Protein AF-X1T8L4-F1 (afdb_monomer_lite)

Foldseek 3Di:
DDDPPDPPDPPDVPVVVVVVCVVVVHDDDDDPDDPPDDPDPPPPDDPDDDDLVLLLQLVVQLCVFPPLLVCLQVCQLPDDPLSLLLQLLLLLVSPPSSLVVNLVSNVNHPPDDNVVSVVSSVVSVVCVVVVDDRDFCVNSVHDGDCPTPCNVVVHGGSNSSSNQSSCCVPFNDQWDADPVGIAGNLVVLLVVCVVVWQWAAAPPPRQIWTDDLLATDSCRLVVLVVVCCVGGPPVHDDPVSSVVSSVVNSVVHYDHPCVRCVLPQWDQDNQATAGNVVRDGDHRD

Sequence (285 aa):
AIGVESIASPKNLLAFIEQRVAELGLKARLAQEVPKGKPVPVEEYPERKRSTKFNEIAVKKLLENCAFIHYCRDNAATLTEPYWWAMIHNLAVFDKPGGNQAHELSKSYPQYTKEETNQKIEDAHAQRKQGKSPHLCDNIGFACPEDYLAKKLGLKSPAGLAFRLATEEEYGIYLYKDKTGWHLDLPKLVDNLLSEYSFKTMRDNEECFIYEDGVYMPLGEATIKEECEKRVPKKFIHTHDINEIIGHIERSTYVKRPKFNSEKWVLNLENGLYNIQTGKLNPHT

pLDDT: mean 84.02, std 19.26, range [23.89, 98.44]

InterPro domains:
  IPR014818 Bacteriophage/plasmid primase, P4, C-terminal [PF08706] (167-284)

Secondary structure (DSSP, 8-state):
----------S-HHHHHHHHHHHTT----PPPPPP-PPPPP------PPPPHHHHHHHHHHHHHH-HHHHHHHHTGGG--HHHHHHHHHHHGGGHHHHHHHHHHHHTTSTT--HHHHHHHHHHHHHHHHTTPPPPPHHHHT----TTSHHHHTT--SHHHHHHHHHHHHHH-TTEEE-SS-EEE-HHHHHHHHHHHS-EEEETTT--EEEEETTEEETTHHHHHHHHHHHHS-TTS--HHHHHHHHHHHHHHSEE-GGGTT--TTEEEETTEEEETTTTEEE---

Radius of gyration: 29.6 Å; chains: 1; bounding box: 72×57×78 Å

Organism: NCBI:txid412755

Structure (mmCIF, N/CA/C/O backbone):
data_AF-X1T8L4-F1
#
_entry.id   AF-X1T8L4-F1
#
loop_
_atom_site.group_PDB
_atom_site.id
_atom_site.type_symbol
_atom_site.label_atom_id
_atom_site.label_alt_id
_atom_site.label_comp_id
_atom_site.label_asym_id
_atom_site.label_entity_id
_atom_site.label_seq_id
_atom_site.pdbx_PDB_ins_code
_atom_site.Cartn_x
_atom_site.Cartn_y
_atom_site.Cartn_z
_atom_site.occupancy
_atom_site.B_iso_or_equiv
_atom_site.auth_seq_id
_atom_site.auth_comp_id
_atom_site.auth_asym_id
_atom_site.auth_atom_id
_atom_site.pdbx_PDB_model_num
ATOM 1 N N . ALA A 1 1 ? 42.192 6.273 -39.848 1.00 40.59 1 ALA A N 1
ATOM 2 C CA . ALA A 1 1 ? 42.613 6.956 -38.613 1.00 40.59 1 ALA A CA 1
ATOM 3 C C . ALA A 1 1 ? 42.462 8.451 -38.836 1.00 40.59 1 ALA A C 1
ATOM 5 O O . ALA A 1 1 ? 43.198 9.009 -39.636 1.00 40.59 1 ALA A O 1
ATOM 6 N N . ILE A 1 2 ? 41.455 9.056 -38.211 1.00 32.34 2 ILE A N 1
ATOM 7 C CA . ILE A 1 2 ? 41.286 10.508 -38.111 1.00 32.34 2 ILE A CA 1
ATOM 8 C C . ILE A 1 2 ? 41.142 10.743 -36.611 1.00 32.34 2 ILE A C 1
ATOM 10 O O . ILE A 1 2 ? 40.310 10.101 -35.970 1.00 32.34 2 ILE A O 1
ATOM 14 N N . GLY A 1 3 ? 42.084 11.498 -36.052 1.00 30.52 3 GLY A N 1
ATOM 15 C CA . GLY A 1 3 ? 42.282 11.641 -34.618 1.00 30.52 3 GLY A CA 1
ATOM 16 C C . GLY A 1 3 ? 41.084 12.299 -33.951 1.00 30.52 3 GLY A C 1
ATOM 17 O O . GLY A 1 3 ? 40.571 13.306 -34.428 1.00 30.52 3 GLY A O 1
ATOM 18 N N . VAL A 1 4 ? 40.666 11.714 -32.833 1.00 37.75 4 VAL A N 1
ATOM 19 C CA . VAL A 1 4 ? 39.839 12.381 -31.834 1.00 37.75 4 VAL A CA 1
ATOM 20 C C . VAL A 1 4 ? 40.698 13.516 -31.284 1.00 37.75 4 VAL A C 1
ATOM 22 O O . VAL A 1 4 ? 41.571 13.285 -30.448 1.00 37.75 4 VAL A O 1
ATOM 25 N N . GLU A 1 5 ? 40.529 14.726 -31.811 1.00 39.31 5 GLU A N 1
ATOM 26 C CA . GLU A 1 5 ? 41.059 15.905 -31.141 1.00 39.31 5 GLU A CA 1
ATOM 27 C C . GLU A 1 5 ? 40.414 15.962 -29.757 1.00 39.31 5 GLU A C 1
ATOM 29 O O . GLU A 1 5 ? 39.193 15.959 -29.594 1.00 39.31 5 GLU A O 1
ATOM 34 N N . SER A 1 6 ? 41.270 15.905 -28.745 1.00 39.59 6 SER A N 1
ATOM 35 C CA . SER A 1 6 ? 40.924 15.951 -27.338 1.00 39.59 6 SER A CA 1
ATOM 36 C C . SER A 1 6 ? 40.070 17.182 -27.038 1.00 39.59 6 SER A C 1
ATOM 38 O O . SER A 1 6 ? 40.592 18.296 -26.960 1.00 39.59 6 SER A O 1
ATOM 40 N N . ILE A 1 7 ? 38.771 16.991 -26.807 1.00 41.31 7 ILE A N 1
ATOM 41 C CA . ILE A 1 7 ? 37.944 18.011 -26.161 1.00 41.31 7 ILE A CA 1
ATOM 42 C C . ILE A 1 7 ? 38.367 18.026 -24.691 1.00 41.31 7 ILE A C 1
ATOM 44 O O . ILE A 1 7 ? 37.859 17.273 -23.861 1.00 41.31 7 ILE A O 1
ATOM 48 N N . ALA A 1 8 ? 39.375 18.836 -24.374 1.00 48.16 8 ALA A N 1
ATOM 49 C CA . ALA A 1 8 ? 39.773 19.073 -22.999 1.00 48.16 8 ALA A CA 1
ATOM 50 C C . ALA A 1 8 ? 38.652 19.855 -22.302 1.00 48.16 8 ALA A C 1
ATOM 52 O O . ALA A 1 8 ? 38.389 21.009 -22.640 1.00 48.16 8 ALA A O 1
ATOM 53 N N . SER A 1 9 ? 37.993 19.228 -21.324 1.00 45.78 9 SER A N 1
ATOM 54 C CA . SER A 1 9 ? 37.072 19.937 -20.436 1.00 45.78 9 SER A CA 1
ATOM 55 C C . SER A 1 9 ? 37.833 21.081 -19.751 1.00 45.78 9 SER A C 1
ATOM 57 O O . SER A 1 9 ? 38.887 20.826 -19.154 1.00 45.78 9 SER A O 1
ATOM 59 N N . PRO A 1 10 ? 37.353 22.336 -19.814 1.00 56.56 10 PRO A N 1
ATOM 60 C CA . PRO A 1 10 ? 38.027 23.453 -19.171 1.00 56.56 10 PRO A CA 1
ATOM 61 C C . PRO A 1 10 ? 38.167 23.185 -17.671 1.00 56.56 10 PRO A C 1
ATOM 63 O O . PRO A 1 10 ? 37.187 22.878 -16.996 1.00 56.56 10 PRO A O 1
ATOM 66 N N . LYS A 1 11 ? 39.384 23.331 -17.130 1.00 60.56 11 LYS A N 1
ATOM 67 C CA . LYS A 1 11 ? 39.654 23.148 -15.689 1.00 60.56 11 LYS A CA 1
ATOM 68 C C . LYS A 1 11 ? 38.837 24.096 -14.803 1.00 60.56 11 LYS A C 1
ATOM 70 O O . LYS A 1 11 ? 38.648 23.818 -13.626 1.00 60.56 11 LYS A O 1
ATOM 75 N N . ASN A 1 12 ? 38.371 25.211 -15.365 1.00 63.25 12 ASN A N 1
ATOM 76 C CA . ASN A 1 12 ? 37.505 26.174 -14.704 1.00 63.25 12 ASN A CA 1
ATOM 77 C C . ASN A 1 12 ? 36.351 26.538 -15.645 1.00 63.25 12 ASN A C 1
ATOM 79 O O . ASN A 1 12 ? 36.467 27.419 -16.497 1.00 63.25 12 ASN A O 1
ATOM 83 N N . LEU A 1 13 ? 35.250 25.801 -15.497 1.00 55.25 13 LEU A N 1
ATOM 84 C CA . LEU A 1 13 ? 34.055 25.936 -16.324 1.00 55.25 13 LEU A CA 1
ATOM 85 C C . LEU A 1 13 ? 33.446 27.344 -16.228 1.00 55.25 13 LEU A C 1
ATOM 87 O O . LEU A 1 13 ? 32.935 27.857 -17.217 1.00 55.25 13 LEU A O 1
ATOM 91 N N . LEU A 1 14 ? 33.552 27.985 -15.060 1.00 59.75 14 LEU A N 1
ATOM 92 C CA . LEU A 1 14 ? 32.975 29.303 -14.810 1.00 59.75 14 LEU A CA 1
ATOM 93 C C . LEU A 1 14 ? 33.689 30.391 -15.623 1.00 59.75 14 LEU A C 1
ATOM 95 O O . LEU A 1 14 ? 33.040 31.125 -16.361 1.00 59.75 14 LEU A O 1
ATOM 99 N N . ALA A 1 15 ? 35.025 30.412 -15.586 1.00 68.88 15 ALA A N 1
ATOM 100 C CA . ALA A 1 15 ? 35.827 31.360 -16.364 1.00 68.88 15 ALA A CA 1
ATOM 101 C C . ALA A 1 15 ? 35.641 31.175 -17.883 1.00 68.88 15 ALA A C 1
ATOM 103 O O . ALA A 1 15 ? 35.602 32.146 -18.637 1.00 68.88 15 ALA A O 1
ATOM 104 N N . PHE A 1 16 ? 35.480 29.927 -18.337 1.00 69.19 16 PHE A N 1
ATOM 105 C CA . PHE A 1 16 ? 35.203 29.620 -19.742 1.00 69.19 16 PHE A CA 1
ATOM 106 C C . PHE A 1 16 ? 33.833 30.153 -20.193 1.00 69.19 16 PHE A C 1
ATOM 108 O O . PHE A 1 16 ? 33.714 30.730 -21.275 1.00 69.19 16 PHE A O 1
ATOM 115 N N . ILE A 1 17 ? 32.805 29.990 -19.354 1.00 64.44 17 ILE A N 1
ATOM 116 C CA . ILE A 1 17 ? 31.460 30.512 -19.619 1.00 64.44 17 ILE A CA 1
ATOM 117 C C . ILE A 1 17 ? 31.481 32.046 -19.649 1.00 64.44 17 ILE A C 1
ATOM 119 O O . ILE A 1 17 ? 30.929 32.636 -20.575 1.00 64.44 17 ILE A O 1
ATOM 123 N N . GLU A 1 18 ? 32.153 32.696 -18.697 1.00 67.25 18 GLU A N 1
ATOM 124 C CA . GLU A 1 18 ? 32.268 34.161 -18.639 1.00 67.25 18 GLU A CA 1
ATOM 125 C C . GLU A 1 18 ? 32.944 34.742 -19.887 1.00 67.25 18 GLU A C 1
ATOM 127 O O . GLU A 1 18 ? 32.425 35.685 -20.490 1.00 67.25 18 GLU A O 1
ATOM 132 N N . GLN A 1 19 ? 34.052 34.137 -20.327 1.00 71.69 19 GLN A N 1
ATOM 133 C CA . GLN A 1 19 ? 34.758 34.554 -21.537 1.00 71.69 19 GLN A CA 1
ATOM 134 C C . GLN A 1 19 ? 33.876 34.410 -22.788 1.00 71.69 19 GLN A C 1
ATOM 136 O O . GLN A 1 19 ? 33.790 35.334 -23.598 1.00 71.69 19 GLN A O 1
ATOM 141 N N . ARG A 1 20 ? 33.171 33.280 -22.938 1.00 68.38 20 ARG A N 1
ATOM 142 C CA . ARG A 1 20 ? 32.314 33.034 -24.108 1.00 68.38 20 ARG A CA 1
ATOM 143 C C . ARG A 1 20 ? 31.079 33.923 -24.156 1.00 68.38 20 ARG A C 1
ATOM 145 O O . ARG A 1 20 ? 30.663 34.337 -25.236 1.00 68.38 20 ARG A O 1
ATOM 152 N N . VAL A 1 21 ? 30.503 34.237 -23.001 1.00 67.00 21 VAL A N 1
ATOM 153 C CA . VAL A 1 21 ? 29.363 35.155 -22.894 1.00 67.00 21 VAL A CA 1
ATOM 154 C C . VAL A 1 21 ? 29.775 36.582 -23.286 1.00 67.00 21 VAL A C 1
ATOM 156 O O . VAL A 1 21 ? 29.022 37.248 -23.999 1.00 67.00 21 VAL A O 1
ATOM 159 N N . ALA A 1 22 ? 30.985 37.018 -22.908 1.00 69.50 22 ALA A N 1
ATOM 160 C CA . ALA A 1 22 ? 31.539 38.319 -23.290 1.00 69.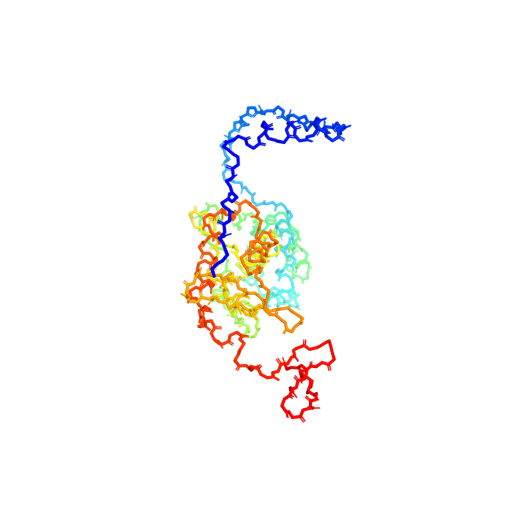50 22 ALA A CA 1
ATOM 161 C C . ALA A 1 22 ? 31.845 38.428 -24.797 1.00 69.50 22 ALA A C 1
ATOM 163 O O . ALA A 1 22 ? 31.501 39.435 -25.414 1.00 69.50 22 ALA A O 1
ATOM 164 N N . GLU A 1 23 ? 32.428 37.387 -25.405 1.00 74.94 23 GLU A N 1
ATOM 165 C CA . GLU A 1 23 ? 32.718 37.332 -26.852 1.00 74.94 23 GLU A CA 1
ATOM 166 C C . GLU A 1 23 ? 31.454 37.431 -27.720 1.00 74.94 23 GLU A C 1
ATOM 168 O O . GLU A 1 23 ? 31.485 38.007 -28.805 1.00 74.94 23 GLU A O 1
ATOM 173 N N . LEU A 1 24 ? 30.330 36.892 -27.239 1.00 73.88 24 LEU A N 1
ATOM 174 C CA . LEU A 1 24 ? 29.055 36.877 -27.961 1.00 73.88 24 LEU A CA 1
ATOM 175 C C . LEU A 1 24 ? 28.174 38.106 -27.676 1.00 73.88 24 LEU A C 1
ATOM 177 O O . LEU A 1 24 ? 27.052 38.181 -28.175 1.00 73.88 24 LEU A O 1
ATOM 181 N N . GLY A 1 25 ? 28.649 39.064 -26.870 1.00 64.38 25 GLY A N 1
ATOM 182 C CA . GLY A 1 25 ? 27.890 40.267 -26.506 1.00 64.38 25 GLY A CA 1
ATOM 183 C C . GLY A 1 25 ? 26.622 39.983 -25.688 1.00 64.38 25 GLY A C 1
ATOM 184 O O . GLY A 1 25 ? 25.730 40.830 -25.609 1.00 64.38 25 GLY A O 1
ATOM 185 N N . LEU A 1 26 ? 26.521 38.796 -25.084 1.00 54.94 26 LEU A N 1
ATOM 186 C CA . LEU A 1 26 ? 25.381 38.368 -24.279 1.00 54.94 26 LEU A CA 1
ATOM 187 C C . LEU A 1 26 ? 25.606 38.776 -22.816 1.00 54.94 26 LEU A C 1
ATOM 189 O O . LEU A 1 26 ? 26.732 38.805 -22.329 1.00 54.94 26 LEU A O 1
ATOM 193 N N . LYS A 1 27 ? 24.538 39.085 -22.073 1.00 50.69 27 LYS A N 1
ATOM 194 C CA . LYS A 1 27 ? 24.623 39.294 -20.618 1.00 50.69 27 LYS A CA 1
ATOM 195 C C . LYS A 1 27 ? 24.122 38.049 -19.900 1.00 50.69 27 LYS A C 1
ATOM 197 O O . LYS A 1 27 ? 22.943 37.714 -20.004 1.00 50.69 27 LYS A O 1
ATOM 202 N N . ALA A 1 28 ? 25.001 37.379 -19.156 1.00 49.22 28 ALA A N 1
ATOM 203 C CA . ALA A 1 28 ? 24.600 36.289 -18.274 1.00 49.22 28 ALA A CA 1
ATOM 204 C C . ALA A 1 28 ? 23.669 36.823 -17.177 1.00 49.22 28 ALA A C 1
ATOM 206 O O . ALA A 1 28 ? 23.971 37.808 -16.500 1.00 49.22 28 ALA A O 1
ATOM 207 N N . ARG A 1 29 ? 22.529 36.158 -16.986 1.00 40.12 29 ARG A N 1
ATOM 208 C CA . ARG A 1 29 ? 21.644 36.418 -15.852 1.00 40.12 29 ARG A CA 1
ATOM 209 C C . ARG A 1 29 ? 22.194 35.629 -14.666 1.00 40.12 29 ARG A C 1
ATOM 211 O O . ARG A 1 29 ? 21.960 34.430 -14.569 1.00 40.12 29 ARG A O 1
ATOM 218 N N . LEU A 1 30 ? 22.975 36.285 -13.809 1.00 42.09 30 LEU A N 1
ATOM 219 C CA . LEU A 1 30 ? 23.471 35.665 -12.580 1.00 42.09 30 LEU A CA 1
ATOM 220 C C . LEU A 1 30 ? 22.270 35.299 -11.700 1.00 42.09 30 LEU A C 1
ATOM 222 O O . LEU A 1 30 ? 21.479 36.169 -11.324 1.00 42.09 30 LEU A O 1
ATOM 226 N N . ALA A 1 31 ? 22.110 34.008 -11.411 1.00 32.16 31 ALA A N 1
ATOM 227 C CA . ALA A 1 31 ? 21.188 33.554 -10.384 1.00 32.16 31 ALA A CA 1
ATOM 228 C C . ALA A 1 31 ? 21.651 34.155 -9.053 1.00 32.16 31 ALA A C 1
ATOM 230 O O . ALA A 1 31 ? 22.810 34.003 -8.672 1.00 32.16 31 ALA A O 1
ATOM 231 N N . GLN A 1 32 ? 20.767 34.884 -8.373 1.00 37.38 32 GLN A N 1
ATOM 232 C CA . GLN A 1 32 ? 21.068 35.380 -7.036 1.00 37.38 32 GLN A CA 1
ATOM 233 C C . GLN A 1 32 ? 21.245 34.175 -6.113 1.00 37.38 32 GLN A C 1
ATOM 235 O O . GLN A 1 32 ? 20.367 33.313 -6.038 1.00 37.38 32 GLN A O 1
ATOM 240 N N . GLU A 1 33 ? 22.391 34.106 -5.437 1.00 34.66 33 GLU A N 1
ATOM 241 C CA . GLU A 1 33 ? 22.635 33.101 -4.413 1.00 34.66 33 GLU A CA 1
ATOM 242 C C . GLU A 1 33 ? 21.578 33.247 -3.317 1.00 34.66 33 GLU A C 1
ATOM 244 O O . GLU A 1 33 ? 21.477 34.279 -2.650 1.00 34.66 33 GLU A O 1
ATOM 249 N N . VAL A 1 34 ? 20.770 32.202 -3.137 1.00 30.98 34 VAL A N 1
ATOM 250 C CA . VAL A 1 34 ? 19.882 32.090 -1.983 1.00 30.98 34 VAL A CA 1
ATOM 251 C C . VAL A 1 34 ? 20.784 32.047 -0.746 1.00 30.98 34 VAL A C 1
ATOM 253 O O . VAL A 1 34 ? 21.655 31.172 -0.676 1.00 30.98 34 VAL A O 1
ATOM 256 N N . PRO A 1 35 ? 20.632 32.966 0.225 1.00 31.67 35 PRO A N 1
ATOM 257 C CA . PRO A 1 35 ? 21.472 32.964 1.410 1.00 31.67 35 PRO A CA 1
ATOM 258 C C . PRO A 1 35 ? 21.333 31.609 2.104 1.00 31.67 35 PRO A C 1
ATOM 260 O O . PRO A 1 35 ? 20.223 31.176 2.417 1.00 31.67 35 PRO A O 1
ATOM 263 N N . LYS A 1 36 ? 22.468 30.932 2.326 1.00 35.72 36 LYS A N 1
ATOM 264 C CA . LYS A 1 36 ? 22.541 29.705 3.125 1.00 35.72 36 LYS A CA 1
ATOM 265 C C . LYS A 1 36 ? 22.001 30.014 4.520 1.00 35.72 36 LYS A C 1
ATOM 267 O O . LYS A 1 36 ? 22.717 30.533 5.376 1.00 35.72 36 LYS A O 1
ATOM 272 N N . GLY A 1 37 ? 20.719 29.727 4.729 1.00 34.34 37 GLY A N 1
ATOM 273 C CA . GLY A 1 37 ? 20.104 29.753 6.044 1.00 34.34 37 GLY A CA 1
ATOM 274 C C . GLY A 1 37 ? 20.875 28.813 6.960 1.00 34.34 37 GLY A C 1
ATOM 275 O O . GLY A 1 37 ? 21.261 27.714 6.553 1.00 34.34 37 GLY A O 1
ATOM 276 N N . LYS A 1 38 ? 21.136 29.262 8.190 1.00 30.39 38 LYS A N 1
ATOM 277 C CA . LYS A 1 38 ? 21.688 28.401 9.239 1.00 30.39 38 LYS A CA 1
ATOM 278 C C . LYS A 1 38 ? 20.832 27.129 9.322 1.00 30.39 38 LYS A C 1
ATOM 280 O O . LYS A 1 38 ? 19.611 27.252 9.190 1.00 30.39 38 LYS A O 1
ATOM 285 N N . PRO A 1 39 ? 21.432 25.943 9.536 1.00 28.28 39 PRO A N 1
ATOM 286 C CA . PRO A 1 39 ? 20.658 24.735 9.772 1.00 28.28 39 PRO A CA 1
ATOM 287 C C . PRO A 1 39 ? 19.660 25.039 10.883 1.00 28.28 39 PRO A C 1
ATOM 289 O O . PRO A 1 39 ? 20.043 25.460 11.979 1.00 28.28 39 PRO A O 1
ATOM 292 N N . VAL A 1 40 ? 18.376 24.912 10.550 1.00 29.95 40 VAL A N 1
ATOM 293 C CA . VAL A 1 40 ? 17.312 24.936 11.545 1.00 29.95 40 VAL A CA 1
ATOM 294 C C . VAL A 1 40 ? 17.710 23.879 12.573 1.00 29.95 40 VAL A C 1
ATOM 296 O O . VAL A 1 40 ? 18.054 22.767 12.155 1.00 29.95 40 VAL A O 1
ATOM 299 N N . PRO A 1 41 ? 17.757 24.211 13.876 1.00 27.69 41 PRO A N 1
ATOM 300 C CA . PRO A 1 41 ? 18.033 23.221 14.901 1.00 27.69 41 PRO A CA 1
ATOM 301 C C . PRO A 1 41 ? 17.132 22.024 14.641 1.00 27.69 41 PRO A C 1
ATOM 303 O O . PRO A 1 41 ? 15.929 22.194 14.432 1.00 27.69 41 PRO A O 1
ATOM 306 N N . VAL A 1 42 ? 17.732 20.837 14.566 1.00 29.75 42 VAL A N 1
ATOM 307 C CA . VAL A 1 42 ? 16.981 19.590 14.510 1.00 29.75 42 VAL A CA 1
ATOM 308 C C . VAL A 1 42 ? 16.157 19.578 15.786 1.00 29.75 42 VAL A C 1
ATOM 310 O O . VAL A 1 42 ? 16.690 19.337 16.864 1.00 29.75 42 VAL A O 1
ATOM 313 N N . GLU A 1 43 ? 14.885 19.958 15.672 1.00 27.27 43 GLU A N 1
ATOM 314 C CA . GLU A 1 43 ? 13.919 19.770 16.737 1.00 27.27 43 GLU A CA 1
ATOM 315 C C . GLU A 1 43 ? 13.957 18.278 17.040 1.00 27.27 43 GLU A C 1
ATOM 317 O O . GLU A 1 43 ? 13.646 17.438 16.191 1.00 27.27 43 GLU A O 1
ATOM 322 N N . GLU A 1 44 ? 14.458 17.958 18.222 1.00 23.89 44 GLU A N 1
ATOM 323 C CA . GLU A 1 44 ? 14.485 16.623 18.777 1.00 23.89 44 GLU A CA 1
ATOM 324 C C . GLU A 1 44 ? 13.024 16.174 18.867 1.00 23.89 44 GLU A C 1
ATOM 326 O O . GLU A 1 44 ? 12.285 16.606 19.746 1.00 23.89 44 GLU A O 1
ATOM 331 N N . TYR A 1 45 ? 12.548 15.435 17.859 1.00 32.62 45 TYR A N 1
ATOM 332 C CA . TYR A 1 45 ? 11.130 15.119 17.741 1.00 32.62 45 TYR A CA 1
ATOM 333 C C . TYR A 1 45 ? 10.763 14.034 18.759 1.00 32.62 45 TYR A C 1
ATOM 335 O O . TYR A 1 45 ? 11.130 12.874 18.547 1.00 32.62 45 TYR A O 1
ATOM 343 N N . PRO A 1 46 ? 9.993 14.354 19.817 1.00 31.81 46 PRO A N 1
ATOM 344 C CA . PRO A 1 46 ? 9.421 13.324 20.668 1.00 31.81 46 PRO A CA 1
ATOM 345 C C . PRO A 1 46 ? 8.449 12.499 19.815 1.00 31.81 46 PRO A C 1
ATOM 347 O O . PRO A 1 46 ? 7.795 13.046 18.923 1.00 31.81 46 PRO A O 1
ATOM 350 N N . GLU A 1 47 ? 8.381 11.188 20.056 1.00 34.72 47 GLU A N 1
ATOM 351 C CA . GLU A 1 47 ? 7.522 10.208 19.372 1.00 34.72 47 GLU A CA 1
ATOM 352 C C . GLU A 1 47 ? 6.197 10.819 18.863 1.00 34.72 47 GLU A C 1
ATOM 354 O O . GLU A 1 47 ? 5.238 11.020 19.613 1.00 34.72 47 GLU A O 1
ATOM 359 N N . ARG A 1 48 ? 6.133 11.181 17.573 1.00 43.09 48 ARG A N 1
ATOM 360 C CA . ARG A 1 48 ? 4.969 11.903 17.040 1.00 43.09 48 ARG A CA 1
ATOM 361 C C . ARG A 1 48 ? 3.745 10.982 17.015 1.00 43.09 48 ARG A C 1
ATOM 363 O O . ARG A 1 48 ? 3.729 9.975 16.303 1.00 43.09 48 ARG A O 1
ATOM 370 N N . LYS A 1 49 ? 2.692 11.369 17.747 1.00 55.03 49 LYS A N 1
ATOM 371 C CA . LYS A 1 49 ? 1.318 10.858 17.579 1.00 55.03 49 LYS A CA 1
ATOM 372 C C . LYS A 1 49 ? 0.940 10.857 16.088 1.00 55.03 49 LYS A C 1
ATOM 374 O O . LYS A 1 49 ? 1.271 11.798 15.368 1.00 55.03 49 LYS A O 1
ATOM 379 N N . ARG A 1 50 ? 0.235 9.810 15.636 1.00 73.75 50 ARG A N 1
ATOM 380 C CA . ARG A 1 50 ? -0.330 9.728 14.272 1.00 73.75 50 ARG A CA 1
ATOM 381 C C . ARG A 1 50 ? -1.207 10.952 13.994 1.00 73.75 50 ARG A C 1
ATOM 383 O O . ARG A 1 50 ? -1.879 11.441 14.902 1.00 73.75 50 ARG A O 1
ATOM 390 N N . SER A 1 51 ? -1.182 11.449 12.758 1.00 84.88 51 SER A N 1
ATOM 391 C CA . SER A 1 51 ? -1.994 12.604 12.371 1.00 84.88 51 SER A CA 1
ATOM 392 C C . SER A 1 51 ? -3.486 12.242 12.388 1.00 84.88 51 SER A C 1
ATOM 394 O O . SER A 1 51 ? -3.861 11.095 12.138 1.00 84.88 51 SER A O 1
ATOM 396 N N . THR A 1 52 ? -4.360 13.217 12.655 1.00 90.44 52 THR A N 1
ATOM 397 C CA . THR A 1 52 ? -5.816 13.004 12.569 1.00 90.44 52 THR A CA 1
ATOM 398 C C . THR A 1 52 ? -6.221 12.525 11.173 1.00 90.44 52 THR A C 1
ATOM 400 O O . THR A 1 52 ? -7.011 11.594 11.062 1.00 90.44 52 THR A O 1
ATOM 403 N N . LYS A 1 53 ? -5.602 13.084 10.124 1.00 91.56 53 LYS A N 1
ATOM 404 C CA . LYS A 1 53 ? -5.821 12.692 8.725 1.00 91.56 53 LYS A CA 1
ATOM 405 C C . LYS A 1 53 ? -5.498 11.212 8.479 1.00 91.56 53 LYS A C 1
ATOM 407 O O . LYS A 1 53 ? -6.301 10.519 7.866 1.00 91.56 53 LYS A O 1
ATOM 412 N N . PHE A 1 54 ? -4.375 10.708 9.001 1.00 91.81 54 PHE A N 1
ATOM 413 C CA . PHE A 1 54 ? -4.032 9.281 8.914 1.00 91.81 54 PHE A CA 1
ATOM 414 C C . PHE A 1 54 ? -5.130 8.416 9.542 1.00 91.81 54 PHE A C 1
ATOM 416 O O . PHE A 1 54 ? -5.567 7.423 8.965 1.00 91.81 54 PHE A O 1
ATOM 423 N N . ASN A 1 55 ? -5.595 8.800 10.735 1.00 94.56 55 ASN A N 1
ATOM 424 C CA . ASN A 1 55 ? -6.632 8.061 11.449 1.00 94.56 55 ASN A CA 1
ATOM 425 C C . ASN A 1 55 ? -7.974 8.072 10.691 1.00 94.56 55 ASN A C 1
ATOM 427 O O . ASN A 1 55 ? -8.657 7.051 10.669 1.00 94.56 55 ASN A O 1
ATOM 431 N N . GLU A 1 56 ? -8.342 9.178 10.040 1.00 96.25 56 GLU A N 1
ATOM 432 C CA . GLU A 1 56 ? -9.533 9.261 9.180 1.00 96.25 56 GLU A CA 1
ATOM 433 C C . GLU A 1 56 ? -9.436 8.313 7.978 1.00 96.25 56 GLU A C 1
ATOM 435 O O . GLU A 1 56 ? -10.369 7.549 7.721 1.00 96.25 56 GLU A O 1
ATOM 440 N N . ILE A 1 57 ? -8.289 8.297 7.289 1.00 95.81 57 ILE A N 1
ATOM 441 C CA . ILE A 1 57 ? -8.025 7.364 6.184 1.00 95.81 57 ILE A CA 1
ATOM 442 C C . ILE A 1 57 ? -8.112 5.918 6.687 1.00 95.81 57 ILE A C 1
ATOM 444 O O . ILE A 1 57 ? -8.779 5.089 6.072 1.00 95.81 57 ILE A O 1
ATOM 448 N N . ALA A 1 58 ? -7.494 5.608 7.829 1.00 96.31 58 ALA A N 1
ATOM 449 C CA . ALA A 1 58 ? -7.506 4.264 8.399 1.00 96.31 58 ALA A CA 1
ATOM 450 C C . ALA A 1 58 ? -8.920 3.785 8.738 1.00 96.31 58 ALA A C 1
ATOM 452 O O . ALA A 1 58 ? -9.283 2.665 8.379 1.00 96.31 58 ALA A O 1
ATOM 453 N N . VAL A 1 59 ? -9.743 4.629 9.367 1.00 97.94 59 VAL A N 1
ATOM 454 C CA . VAL A 1 59 ? -11.147 4.301 9.651 1.00 97.94 59 VAL A CA 1
ATOM 455 C C . VAL A 1 59 ? -11.924 4.076 8.355 1.00 97.94 59 VAL A C 1
ATOM 457 O O . VAL A 1 59 ? -12.631 3.078 8.244 1.00 97.94 59 VAL A O 1
ATOM 460 N N . LYS A 1 60 ? -11.750 4.932 7.343 1.00 97.94 60 LYS A N 1
ATOM 461 C CA . LYS A 1 60 ? -12.379 4.740 6.029 1.00 97.94 60 LYS A CA 1
ATOM 462 C C . LYS A 1 60 ? -11.986 3.394 5.408 1.00 97.94 60 LYS A C 1
ATOM 464 O O . LYS A 1 60 ? -12.859 2.600 5.065 1.00 97.94 60 LYS A O 1
ATOM 469 N N . LYS A 1 61 ? -10.687 3.080 5.348 1.00 96.88 61 LYS A N 1
ATOM 470 C CA . LYS A 1 61 ? -10.187 1.796 4.828 1.00 96.88 61 LYS A CA 1
ATOM 471 C C . LYS A 1 61 ? -10.726 0.604 5.597 1.00 96.88 61 LYS A C 1
ATOM 473 O O . LYS A 1 61 ? -11.033 -0.419 4.988 1.00 96.88 61 LYS A O 1
ATOM 478 N N . LEU A 1 62 ? -10.847 0.732 6.915 1.00 96.38 62 LEU A N 1
ATOM 479 C CA . LEU A 1 62 ? -11.413 -0.302 7.765 1.00 96.38 62 LEU A CA 1
ATOM 480 C C . LEU A 1 62 ? -12.863 -0.617 7.369 1.00 96.38 62 LEU A C 1
ATOM 482 O O . LEU A 1 62 ? -13.206 -1.785 7.196 1.00 96.38 62 LEU A O 1
ATOM 486 N N . LEU A 1 63 ? -13.683 0.422 7.190 1.00 97.12 63 LEU A N 1
ATOM 487 C CA . LEU A 1 63 ? -15.091 0.310 6.797 1.00 97.12 63 LEU A CA 1
ATOM 488 C C . LEU A 1 63 ? -15.276 -0.195 5.366 1.00 97.12 63 LEU A C 1
ATOM 490 O O . LEU A 1 63 ? -16.302 -0.791 5.065 1.00 97.12 63 LEU A O 1
ATOM 494 N N . GLU A 1 64 ? -14.311 0.041 4.483 1.00 96.44 64 GLU A N 1
ATOM 495 C CA . GLU A 1 64 ? -14.356 -0.420 3.093 1.00 96.44 64 GLU A CA 1
ATOM 496 C C . GLU A 1 64 ? -13.914 -1.885 2.951 1.00 96.44 64 GLU A C 1
ATOM 498 O O . GLU A 1 64 ? -14.461 -2.608 2.125 1.00 96.44 64 GLU A O 1
ATOM 503 N N . ASN A 1 65 ? -12.954 -2.347 3.763 1.00 96.00 65 ASN A N 1
ATOM 504 C CA . ASN A 1 65 ? -12.190 -3.564 3.450 1.00 96.00 65 ASN A CA 1
ATOM 505 C C . ASN A 1 65 ? -12.254 -4.680 4.506 1.00 96.00 65 ASN A C 1
ATOM 507 O O . ASN A 1 65 ? -11.712 -5.761 4.270 1.00 96.00 65 ASN A O 1
ATOM 511 N N . CYS A 1 66 ? -12.845 -4.456 5.685 1.00 97.06 66 CYS A N 1
ATOM 512 C CA . CYS A 1 66 ? -12.803 -5.433 6.777 1.00 97.06 66 CYS A CA 1
ATOM 513 C C . CYS A 1 66 ? -14.113 -6.215 6.946 1.00 97.06 66 CYS A C 1
ATOM 515 O O . CYS A 1 66 ? -15.094 -5.674 7.453 1.00 97.06 66 CYS A O 1
ATOM 517 N N . ALA A 1 67 ? -14.074 -7.523 6.656 1.00 96.75 67 ALA A N 1
ATOM 518 C CA . ALA A 1 67 ? -15.206 -8.440 6.837 1.00 96.75 67 ALA A CA 1
ATOM 519 C C . ALA A 1 67 ? -15.793 -8.414 8.256 1.00 96.75 67 ALA A C 1
ATOM 521 O O . ALA A 1 67 ? -17.008 -8.436 8.421 1.00 96.75 67 ALA A O 1
ATOM 522 N N . PHE A 1 68 ? -14.945 -8.346 9.288 1.00 97.69 68 PHE A N 1
ATOM 523 C CA . PHE A 1 68 ? -15.406 -8.308 10.679 1.00 97.69 68 PHE A CA 1
ATOM 524 C C . PHE A 1 68 ? -16.224 -7.047 10.974 1.00 97.69 68 PHE A C 1
ATOM 526 O O . PHE A 1 68 ? -17.284 -7.118 11.586 1.00 97.69 68 PHE A O 1
ATOM 533 N N . ILE A 1 69 ? -15.764 -5.889 10.499 1.00 97.75 69 ILE A N 1
ATOM 534 C CA . ILE A 1 69 ? -16.460 -4.618 10.721 1.00 97.75 69 ILE A CA 1
ATOM 535 C C . ILE A 1 69 ? -17.751 -4.550 9.902 1.00 97.75 69 ILE A C 1
ATOM 537 O O . ILE A 1 69 ? -18.753 -4.046 10.407 1.00 97.75 69 ILE A O 1
ATOM 541 N N . HIS A 1 70 ? -17.764 -5.113 8.688 1.00 97.50 70 HIS A N 1
ATOM 542 C CA . HIS A 1 70 ? -19.000 -5.311 7.921 1.00 97.50 70 HIS A CA 1
ATOM 543 C C . HIS A 1 70 ? -19.989 -6.183 8.692 1.00 97.50 70 HIS A C 1
ATOM 545 O O . HIS A 1 70 ? -21.118 -5.759 8.906 1.00 97.50 70 HIS A O 1
ATOM 551 N N . TYR A 1 71 ? -19.543 -7.330 9.211 1.00 97.56 71 TYR A N 1
ATOM 552 C CA . TYR A 1 71 ? -20.382 -8.215 10.015 1.00 97.56 71 TYR A CA 1
ATOM 553 C C . TYR A 1 71 ? -20.968 -7.499 11.238 1.00 97.56 71 TYR A C 1
ATOM 555 O O . TYR A 1 71 ? -22.173 -7.585 11.473 1.00 97.56 71 TYR A O 1
ATOM 563 N N . CYS A 1 72 ? -20.150 -6.764 11.999 1.00 97.81 72 CYS A N 1
ATOM 564 C CA . CYS A 1 72 ? -20.619 -6.017 13.166 1.00 97.81 72 CYS A CA 1
ATOM 565 C C . CYS A 1 72 ? -21.639 -4.931 12.802 1.00 97.81 72 CYS A C 1
ATOM 567 O O . CYS A 1 72 ? -22.622 -4.773 13.520 1.00 97.81 72 CYS A O 1
ATOM 569 N N . ARG A 1 73 ? -21.432 -4.210 11.692 1.00 97.44 73 ARG A N 1
ATOM 570 C CA . ARG A 1 73 ? -22.382 -3.212 11.180 1.00 97.44 73 ARG A CA 1
ATOM 571 C C . ARG A 1 73 ? -23.706 -3.866 10.786 1.00 97.44 73 ARG A C 1
ATOM 573 O O . ARG A 1 73 ? -24.763 -3.409 11.209 1.00 97.44 73 ARG A O 1
ATOM 580 N N . ASP A 1 74 ? -23.635 -4.925 9.986 1.00 97.69 74 ASP A N 1
ATOM 581 C CA . ASP A 1 74 ? -24.801 -5.543 9.349 1.00 97.69 74 ASP A CA 1
ATOM 582 C C . ASP A 1 74 ? -25.646 -6.344 10.351 1.00 97.69 74 ASP A C 1
ATOM 584 O O . ASP A 1 74 ? -26.853 -6.482 10.174 1.00 97.69 74 ASP A O 1
ATOM 588 N N . ASN A 1 75 ? -25.032 -6.814 11.442 1.00 97.69 75 ASN A N 1
ATOM 589 C CA . ASN A 1 75 ? -25.692 -7.593 12.491 1.00 97.69 75 ASN A CA 1
ATOM 590 C C . ASN A 1 75 ? -25.820 -6.827 13.815 1.00 97.69 75 ASN A C 1
ATOM 592 O O . ASN A 1 75 ? -26.049 -7.449 14.850 1.00 97.69 75 ASN A O 1
ATOM 596 N N . ALA A 1 76 ? -25.673 -5.498 13.817 1.00 97.12 76 ALA A N 1
ATOM 597 C CA . ALA A 1 76 ? -25.608 -4.692 15.040 1.00 97.12 76 ALA A CA 1
ATOM 598 C C . ALA A 1 76 ? -26.778 -4.955 16.013 1.00 97.12 76 ALA A C 1
ATOM 600 O O . ALA A 1 76 ? -26.549 -5.094 17.211 1.00 97.12 76 ALA A O 1
ATOM 601 N N . ALA A 1 77 ? -28.006 -5.115 15.504 1.00 97.62 77 ALA A N 1
ATOM 602 C CA . ALA A 1 77 ? -29.211 -5.359 16.309 1.00 97.62 77 ALA A CA 1
ATOM 603 C C . ALA A 1 77 ? -29.234 -6.702 17.058 1.00 97.62 77 ALA A C 1
ATOM 605 O O . ALA A 1 77 ? -29.979 -6.855 18.023 1.00 97.62 77 ALA A O 1
ATOM 606 N N . THR A 1 78 ? -28.425 -7.672 16.636 1.00 97.38 78 THR A N 1
ATOM 607 C CA . THR A 1 78 ? -28.329 -9.007 17.248 1.00 97.38 78 THR A CA 1
ATOM 608 C C . THR A 1 78 ? -26.886 -9.379 17.583 1.00 97.38 78 THR A C 1
ATOM 610 O O . THR A 1 78 ? -26.578 -10.552 17.798 1.00 97.38 78 THR A O 1
ATOM 613 N N . LEU A 1 79 ? -25.979 -8.400 17.573 1.00 97.00 79 LEU A N 1
ATOM 614 C CA . LEU A 1 79 ? -24.558 -8.624 17.792 1.00 97.00 79 LEU A CA 1
ATOM 615 C C . LEU A 1 79 ? -24.333 -9.122 19.224 1.00 97.00 79 LEU A C 1
ATOM 617 O O . LEU A 1 79 ? -25.060 -8.760 20.147 1.00 97.00 79 LEU A O 1
ATOM 621 N N . THR A 1 80 ? -23.318 -9.955 19.428 1.00 96.38 80 THR A N 1
ATOM 622 C CA . THR A 1 80 ? -22.940 -10.397 20.773 1.00 96.38 80 THR A CA 1
ATOM 623 C C . THR A 1 80 ? -22.047 -9.357 21.445 1.00 96.38 80 THR A C 1
ATOM 625 O O . THR A 1 80 ? -21.298 -8.643 20.772 1.00 96.38 80 THR A O 1
ATOM 628 N N . GLU A 1 81 ? -22.074 -9.300 22.779 1.00 96.25 81 GLU A N 1
ATOM 629 C CA . GLU A 1 81 ? -21.219 -8.381 23.544 1.00 96.25 81 GLU A CA 1
ATOM 630 C C . GLU A 1 81 ? -19.725 -8.532 23.193 1.00 96.25 81 GLU A C 1
ATOM 632 O O . GLU A 1 81 ? -19.105 -7.508 22.897 1.00 96.25 81 GLU A O 1
ATOM 637 N N . PRO A 1 82 ? -19.144 -9.748 23.074 1.00 96.31 82 PRO A N 1
ATOM 638 C CA . PRO A 1 82 ? -17.729 -9.883 22.732 1.00 96.31 82 PRO A CA 1
ATOM 639 C C . PRO A 1 82 ? -17.375 -9.299 21.359 1.00 96.31 82 PRO A C 1
ATOM 641 O O . PRO A 1 82 ? -16.286 -8.750 21.176 1.00 96.31 82 PRO A O 1
ATOM 644 N N . TYR A 1 83 ? -18.289 -9.393 20.389 1.00 97.31 83 TYR A N 1
ATOM 645 C CA . TYR A 1 83 ? -18.083 -8.844 19.048 1.00 97.31 83 TYR A CA 1
ATOM 646 C C . TYR A 1 83 ? -18.232 -7.323 19.055 1.00 97.31 83 TYR A C 1
ATOM 648 O O . TYR A 1 83 ? -17.427 -6.626 18.436 1.00 97.31 83 TYR A O 1
ATOM 656 N N . TRP A 1 84 ? -19.214 -6.802 19.793 1.00 97.94 84 TRP A N 1
ATOM 657 C CA . TRP A 1 84 ? -19.386 -5.366 19.987 1.00 97.94 84 TRP A CA 1
ATOM 658 C C . TRP A 1 84 ? -18.160 -4.741 20.665 1.00 97.94 84 TRP A C 1
ATOM 660 O O . TRP A 1 84 ? -17.595 -3.763 20.169 1.00 97.94 84 TRP A O 1
ATOM 670 N N . TRP A 1 85 ? -17.671 -5.370 21.735 1.00 97.31 85 TRP A N 1
ATOM 671 C CA . TRP A 1 85 ? -16.453 -4.962 22.423 1.00 97.31 85 TRP A CA 1
ATOM 672 C C . TRP A 1 85 ? -15.235 -4.983 21.495 1.00 97.31 85 TRP A C 1
ATOM 674 O O . TRP A 1 85 ? -14.494 -4.004 21.412 1.00 97.31 85 TRP A O 1
ATOM 684 N N . ALA A 1 86 ? -15.046 -6.062 20.734 1.00 97.50 86 ALA A N 1
ATOM 685 C CA . ALA A 1 86 ? -13.932 -6.178 19.801 1.00 97.50 86 ALA A CA 1
ATOM 686 C C . ALA A 1 86 ? -13.977 -5.168 18.640 1.00 97.50 86 ALA A C 1
ATOM 688 O O . ALA A 1 86 ? -12.917 -4.711 18.192 1.00 97.50 86 ALA A O 1
ATOM 689 N N . MET A 1 87 ? -15.173 -4.799 18.170 1.00 98.19 87 MET A N 1
ATOM 690 C CA . MET A 1 87 ? -15.371 -3.722 17.199 1.00 98.19 87 MET A CA 1
ATOM 691 C C . MET A 1 87 ? -14.899 -2.383 17.777 1.00 98.19 87 MET A C 1
ATOM 693 O O . MET A 1 87 ? -14.068 -1.713 17.159 1.00 98.19 87 MET A O 1
ATOM 697 N N . ILE A 1 88 ? -15.368 -2.018 18.977 1.00 98.06 88 ILE A N 1
ATOM 698 C CA . ILE A 1 88 ? -14.967 -0.775 19.654 1.00 98.06 88 ILE A CA 1
ATOM 699 C C . ILE A 1 88 ? -13.455 -0.762 19.910 1.00 98.06 88 ILE A C 1
ATOM 701 O O . ILE A 1 88 ? -12.794 0.230 19.608 1.00 98.06 88 ILE A O 1
ATOM 705 N N . HIS A 1 89 ? -12.888 -1.868 20.399 1.00 96.94 89 HIS A N 1
ATOM 706 C CA . HIS A 1 89 ? -11.459 -1.981 20.711 1.00 96.94 89 HIS A CA 1
ATOM 707 C C . HIS A 1 89 ? -10.572 -1.726 19.489 1.00 96.94 89 HIS A C 1
ATOM 709 O O . HIS A 1 89 ? -9.598 -0.976 19.565 1.00 96.94 89 HIS A O 1
ATOM 715 N N . ASN A 1 90 ? -10.944 -2.292 18.336 1.00 97.81 90 ASN A N 1
ATOM 716 C CA . ASN A 1 90 ? -10.226 -2.071 17.082 1.00 97.81 90 ASN A CA 1
ATOM 717 C C . ASN A 1 90 ? -10.389 -0.639 16.550 1.00 97.81 90 ASN A C 1
ATOM 719 O O . ASN A 1 90 ? -9.427 -0.081 16.023 1.00 97.81 90 ASN A O 1
ATOM 723 N N . LEU A 1 91 ? -11.566 -0.027 16.697 1.00 98.06 91 LEU A N 1
ATOM 724 C CA . LEU A 1 91 ? -11.816 1.349 16.257 1.00 98.06 91 LEU A CA 1
ATOM 725 C C . LEU A 1 91 ? -11.099 2.377 17.135 1.00 98.06 91 LEU A C 1
ATOM 727 O O . LEU A 1 91 ? -10.465 3.285 16.603 1.00 98.06 91 LEU A O 1
ATOM 731 N N . ALA A 1 92 ? -11.100 2.197 18.458 1.00 96.75 92 ALA A N 1
ATOM 732 C CA . ALA A 1 92 ? -10.427 3.073 19.424 1.00 96.75 92 ALA A CA 1
ATOM 733 C C . ALA A 1 92 ? -8.910 3.199 19.179 1.00 96.75 92 ALA A C 1
ATOM 735 O O . ALA A 1 92 ? -8.259 4.137 19.643 1.00 96.75 92 ALA A O 1
ATOM 736 N N . VAL A 1 93 ? -8.312 2.295 18.394 1.00 94.75 93 VAL A N 1
ATOM 737 C CA . VAL A 1 93 ? -6.935 2.455 17.916 1.00 94.75 93 VAL A CA 1
ATOM 738 C C . VAL A 1 93 ? -6.751 3.777 17.172 1.00 94.75 93 VAL A C 1
ATOM 740 O O . VAL A 1 93 ? -5.674 4.352 17.280 1.00 94.75 93 VAL A O 1
ATOM 743 N N . PHE A 1 94 ? -7.759 4.279 16.462 1.00 95.62 94 PHE A N 1
ATOM 744 C CA . PHE A 1 94 ? -7.675 5.453 15.587 1.00 95.62 94 PHE A CA 1
ATOM 745 C C . PHE A 1 94 ? -8.196 6.738 16.240 1.00 95.62 94 PHE A C 1
ATOM 747 O O . PHE A 1 94 ? -8.726 7.612 15.557 1.00 95.62 94 PHE A O 1
ATOM 754 N N . ASP A 1 95 ? -8.028 6.859 17.560 1.00 93.88 95 ASP A N 1
ATOM 755 C CA . ASP A 1 95 ? -8.352 8.046 18.361 1.00 93.88 95 ASP A CA 1
ATOM 756 C C . ASP A 1 95 ? -9.774 8.576 18.070 1.00 93.88 95 ASP A C 1
ATOM 758 O O . ASP A 1 95 ? -10.717 7.796 17.938 1.00 93.88 95 ASP A O 1
ATOM 762 N N . LYS A 1 96 ? -9.956 9.901 17.974 1.00 95.94 96 LYS A N 1
ATOM 763 C CA . LYS A 1 96 ? -11.275 10.531 17.800 1.00 95.94 96 LYS A CA 1
ATOM 764 C C . LYS A 1 96 ? -12.037 10.046 16.549 1.00 95.94 96 LYS A C 1
ATOM 766 O O . LYS A 1 96 ? -13.215 9.731 16.707 1.00 95.94 96 LYS A O 1
ATOM 771 N N . PRO A 1 97 ? -11.434 9.937 15.343 1.00 97.50 97 PRO A N 1
ATOM 772 C CA . PRO A 1 97 ? -12.114 9.336 14.189 1.00 97.50 97 PRO A CA 1
ATOM 773 C C . PRO A 1 97 ? -12.654 7.930 14.473 1.00 97.50 97 PRO A C 1
ATOM 775 O O . PRO A 1 97 ? -13.801 7.625 14.153 1.00 97.50 97 PRO A O 1
ATOM 778 N N . GLY A 1 98 ? -11.848 7.096 15.133 1.00 97.50 98 GLY A N 1
ATOM 779 C CA . GLY A 1 98 ? -12.242 5.750 15.530 1.00 97.50 98 GLY A CA 1
ATOM 780 C C . GLY A 1 98 ? -13.375 5.732 16.553 1.00 97.50 98 GLY A C 1
ATOM 781 O O . GLY A 1 98 ? -14.358 5.021 16.367 1.00 97.50 98 GLY A O 1
ATOM 782 N N . GLY A 1 99 ? -13.278 6.557 17.598 1.00 97.56 99 GLY A N 1
ATOM 783 C CA . GLY A 1 99 ? -14.318 6.686 18.622 1.00 97.56 99 GLY A CA 1
ATOM 784 C C . GLY A 1 99 ? -15.657 7.163 18.054 1.00 97.56 99 GLY A C 1
ATOM 785 O O . GLY A 1 99 ? -16.697 6.584 18.358 1.00 97.56 99 GLY A O 1
ATOM 786 N N . ASN A 1 100 ? -15.640 8.150 17.152 1.00 98.25 100 ASN A N 1
ATOM 787 C CA . ASN A 1 100 ? -16.847 8.593 16.450 1.00 98.25 100 ASN A CA 1
ATOM 788 C C . ASN A 1 100 ? -17.490 7.435 15.675 1.00 98.25 100 ASN A C 1
ATOM 790 O O . ASN A 1 100 ? -18.692 7.205 15.787 1.00 98.25 100 ASN A O 1
ATOM 794 N N . GLN A 1 101 ? -16.686 6.670 14.932 1.00 98.44 101 GLN A N 1
ATOM 795 C CA . GLN A 1 101 ? -17.192 5.535 14.169 1.00 98.44 101 GLN A CA 1
ATOM 796 C C . GLN A 1 101 ? -17.701 4.400 15.068 1.00 98.44 101 GLN A C 1
ATOM 798 O O . GLN A 1 101 ? -18.667 3.726 14.714 1.00 98.44 101 GLN A O 1
ATOM 803 N N . ALA A 1 102 ? -17.094 4.202 16.240 1.00 98.25 102 ALA A N 1
ATOM 804 C CA . ALA A 1 102 ? -17.569 3.247 17.233 1.00 98.25 102 ALA A CA 1
ATOM 805 C C . ALA A 1 102 ? -18.984 3.602 17.711 1.00 98.25 102 ALA A C 1
ATOM 807 O O . ALA A 1 102 ? -19.838 2.718 17.747 1.00 98.25 102 ALA A O 1
ATOM 808 N N . HIS A 1 103 ? -19.272 4.879 17.987 1.00 98.44 103 HIS A N 1
ATOM 809 C CA . HIS A 1 103 ? -20.641 5.318 18.281 1.00 98.44 103 HIS A CA 1
ATOM 810 C C . HIS A 1 103 ? -21.591 5.066 17.113 1.00 98.44 103 HIS A C 1
ATOM 812 O O . HIS A 1 103 ? -22.663 4.504 17.320 1.00 98.44 103 HIS A O 1
ATOM 818 N N . GLU A 1 104 ? -21.202 5.447 15.894 1.00 98.19 104 GLU A N 1
ATOM 819 C CA . GLU A 1 104 ? -22.055 5.297 14.712 1.00 98.19 104 GLU A CA 1
ATOM 820 C C . GLU A 1 104 ? -22.459 3.841 14.457 1.00 98.19 104 GLU A C 1
ATOM 822 O O . GLU A 1 104 ? -23.646 3.554 14.305 1.00 98.19 104 GLU A O 1
ATOM 827 N N . LEU A 1 105 ? -21.504 2.907 14.492 1.00 97.75 105 LEU A N 1
ATOM 828 C CA . LEU A 1 105 ? -21.793 1.481 14.300 1.00 97.75 105 LEU A CA 1
ATOM 829 C C . LEU A 1 105 ? -22.578 0.865 15.464 1.00 97.75 105 LEU A C 1
ATOM 831 O O . LEU A 1 105 ? -23.292 -0.116 15.273 1.00 97.75 105 LEU A O 1
ATOM 835 N N . SER A 1 106 ? -22.474 1.441 16.662 1.00 97.94 106 SER A N 1
ATOM 836 C CA . SER A 1 106 ? -23.155 0.924 17.851 1.00 97.94 106 SER A CA 1
ATOM 837 C C . SER A 1 106 ? -24.609 1.379 17.966 1.00 97.94 106 SER A C 1
ATOM 839 O O . SER A 1 106 ? -25.340 0.787 18.745 1.00 97.94 106 SER A O 1
ATOM 841 N N . LYS A 1 107 ? -25.078 2.371 17.193 1.00 97.12 107 LYS A N 1
ATOM 842 C CA . LYS A 1 107 ? -26.444 2.927 17.325 1.00 97.12 107 LYS A CA 1
ATOM 843 C C . LYS A 1 107 ? -27.567 1.890 17.270 1.00 97.12 107 LYS A C 1
ATOM 845 O O . LYS A 1 107 ? -28.600 2.091 17.898 1.00 97.12 107 LYS A O 1
ATOM 850 N N . SER A 1 108 ? -27.377 0.819 16.501 1.00 95.56 108 SER A N 1
ATOM 851 C CA . SER A 1 108 ? -28.375 -0.249 16.353 1.00 95.56 108 SER A CA 1
ATOM 852 C C . SER A 1 108 ? -28.183 -1.397 17.348 1.00 95.56 108 SER A C 1
ATOM 854 O O . SER A 1 108 ? -28.981 -2.326 17.342 1.00 95.56 108 SER A O 1
ATOM 856 N N . TYR A 1 109 ? -27.146 -1.359 18.189 1.00 96.56 109 TYR A N 1
ATOM 857 C CA . TYR A 1 109 ? -26.899 -2.380 19.203 1.00 96.56 109 TYR A CA 1
ATOM 858 C C . TYR A 1 109 ? -27.892 -2.246 20.371 1.00 96.56 109 TYR A C 1
ATOM 860 O O . TYR A 1 109 ? -28.053 -1.138 20.887 1.00 96.56 109 TYR A O 1
ATOM 868 N N . PRO A 1 110 ? -28.533 -3.335 20.846 1.00 94.62 110 PRO A N 1
ATOM 869 C CA . PRO A 1 110 ? -29.644 -3.244 21.801 1.00 94.62 110 PRO A CA 1
ATOM 870 C C . PRO A 1 110 ? -29.335 -2.531 23.120 1.00 94.62 110 PRO A C 1
ATOM 872 O O . PRO A 1 110 ? -30.221 -1.902 23.690 1.00 94.62 110 PRO A O 1
ATOM 875 N N . GLN A 1 111 ? -28.101 -2.636 23.618 1.00 91.00 111 GLN A N 1
ATOM 876 C CA . GLN A 1 111 ? -27.690 -2.028 24.893 1.00 91.00 111 GLN A CA 1
ATOM 877 C C . GLN A 1 111 ? -26.865 -0.753 24.695 1.00 91.00 111 GLN A C 1
ATOM 879 O O . GLN A 1 111 ? -26.233 -0.272 25.628 1.00 91.00 111 GLN A O 1
ATOM 884 N N . TYR A 1 112 ? -26.840 -0.196 23.481 1.00 96.50 112 TYR A N 1
ATOM 885 C CA . TYR A 1 112 ? -26.041 0.987 23.212 1.00 96.50 112 TYR A CA 1
ATOM 886 C C . TYR A 1 112 ? -26.448 2.158 24.105 1.00 96.50 112 TYR A C 1
ATOM 888 O O . TYR A 1 112 ? -27.570 2.662 24.057 1.00 96.50 112 TYR A O 1
ATOM 896 N N . THR A 1 113 ? -25.465 2.652 24.849 1.00 97.94 113 THR A N 1
ATOM 897 C CA . THR A 1 113 ? -25.497 3.971 25.466 1.00 97.94 113 THR A CA 1
ATOM 898 C C . THR A 1 113 ? -24.228 4.720 25.093 1.00 97.94 113 THR A C 1
ATOM 900 O O . THR A 1 113 ? -23.173 4.126 24.820 1.00 97.94 113 THR A O 1
ATOM 903 N N . LYS A 1 114 ? -24.319 6.050 25.062 1.00 97.62 114 LYS A N 1
ATOM 904 C CA . LYS A 1 114 ? -23.153 6.891 24.790 1.00 97.62 114 LYS A CA 1
ATOM 905 C C . LYS A 1 114 ? -22.110 6.711 25.895 1.00 97.62 114 LYS A C 1
ATOM 907 O O . LYS A 1 114 ? -20.920 6.652 25.609 1.00 97.62 114 LYS A O 1
ATOM 912 N N . GLU A 1 115 ? -22.573 6.583 27.129 1.00 98.06 115 GLU A N 1
ATOM 913 C CA . GLU A 1 115 ? -21.781 6.436 28.343 1.00 98.06 115 GLU A CA 1
ATOM 914 C C . GLU A 1 115 ? -20.999 5.118 28.340 1.00 98.06 115 GLU A C 1
ATOM 916 O O . GLU A 1 115 ? -19.777 5.143 28.475 1.00 98.06 115 GLU A O 1
ATOM 921 N N . GLU A 1 116 ? -21.656 3.979 28.096 1.00 97.44 116 GLU A N 1
ATOM 922 C CA . GLU A 1 116 ? -20.970 2.681 28.033 1.00 97.44 116 GLU A CA 1
ATOM 923 C C . GLU A 1 116 ? -19.984 2.616 26.863 1.00 97.44 116 GLU A C 1
ATOM 925 O O . GLU A 1 116 ? -18.868 2.115 27.005 1.00 97.44 116 GLU A O 1
ATOM 930 N N . THR A 1 117 ? -20.360 3.165 25.705 1.00 97.44 117 THR A N 1
ATOM 931 C CA . THR A 1 117 ? -19.473 3.189 24.534 1.00 97.44 117 THR A CA 1
ATOM 932 C C . THR A 1 117 ? -18.222 4.026 24.806 1.00 97.44 117 THR A C 1
ATOM 934 O O . THR A 1 117 ? -17.119 3.593 24.473 1.00 97.44 117 THR A O 1
ATOM 937 N N . ASN A 1 118 ? -18.367 5.185 25.461 1.00 98.12 118 ASN A N 1
ATOM 938 C CA . ASN A 1 118 ? -17.231 5.996 25.905 1.00 98.12 118 ASN A CA 1
ATOM 939 C C . ASN A 1 118 ? -16.340 5.222 26.880 1.00 98.12 118 ASN A C 1
ATOM 941 O O . ASN A 1 118 ? -15.127 5.193 26.684 1.00 98.12 118 ASN A O 1
ATOM 945 N N . GLN A 1 119 ? -16.930 4.544 27.870 1.00 98.12 119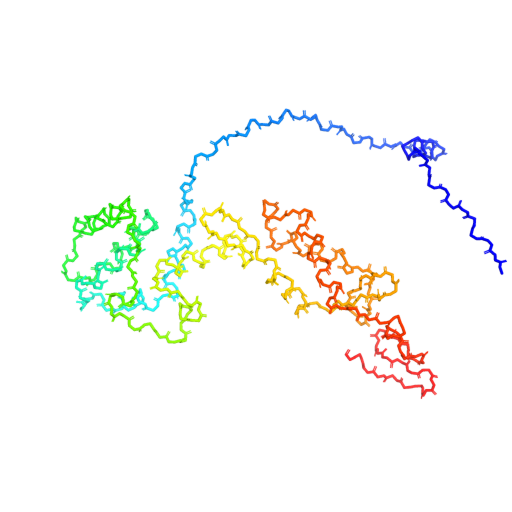 GLN A N 1
ATOM 946 C CA . GLN A 1 119 ? -16.173 3.739 28.830 1.00 98.12 119 GLN A CA 1
ATOM 947 C C . GLN A 1 119 ? -15.367 2.640 28.126 1.00 98.12 119 GLN A C 1
ATOM 949 O O . GLN A 1 119 ? -14.172 2.495 28.365 1.00 98.12 119 GLN A O 1
ATOM 954 N N . LYS A 1 120 ? -15.979 1.922 27.177 1.00 97.88 120 LYS A N 1
ATOM 955 C CA . LYS A 1 120 ? -15.292 0.914 26.358 1.00 97.88 120 LYS A CA 1
ATOM 956 C C . LYS A 1 120 ? -14.132 1.531 25.553 1.00 97.88 120 LYS A C 1
ATOM 958 O O . LYS A 1 120 ? -13.038 0.966 25.505 1.00 97.88 120 LYS A O 1
ATOM 963 N N . ILE A 1 121 ? -14.316 2.705 24.946 1.00 97.69 121 ILE A N 1
ATOM 964 C CA . ILE A 1 121 ? -13.233 3.411 24.234 1.00 97.69 121 ILE A CA 1
ATOM 965 C C . ILE A 1 121 ? -12.076 3.747 25.193 1.00 97.69 121 ILE A C 1
ATOM 967 O O . ILE A 1 121 ? -10.910 3.499 24.869 1.00 97.69 121 ILE A O 1
ATOM 971 N N . GLU A 1 122 ? -12.379 4.270 26.380 1.00 97.19 122 GLU A N 1
ATOM 972 C CA . GLU A 1 122 ? -11.384 4.583 27.411 1.00 97.19 122 GLU A CA 1
ATOM 973 C C . GLU A 1 122 ? -10.632 3.335 27.885 1.00 97.19 122 GLU A C 1
ATOM 975 O O . GLU A 1 122 ? -9.397 3.345 27.947 1.00 97.19 122 GLU A O 1
ATOM 980 N N . ASP A 1 123 ? -11.346 2.235 28.119 1.00 96.50 123 ASP A N 1
ATOM 981 C CA . ASP A 1 123 ? -10.771 0.949 28.505 1.00 96.50 123 ASP A CA 1
ATOM 982 C C . ASP A 1 123 ? -9.822 0.421 27.422 1.00 96.50 123 ASP A C 1
ATOM 984 O O . ASP A 1 123 ? -8.713 -0.032 27.723 1.00 96.50 123 ASP A O 1
ATOM 988 N N . ALA A 1 124 ? -10.195 0.531 26.143 1.00 95.00 124 ALA A N 1
ATOM 989 C CA . ALA A 1 124 ? -9.336 0.139 25.026 1.00 95.00 124 ALA A CA 1
ATOM 990 C C . ALA A 1 124 ? -8.048 0.984 24.978 1.00 95.00 124 ALA A C 1
ATOM 992 O O . ALA A 1 124 ? -6.945 0.452 24.791 1.00 95.00 124 ALA A O 1
ATOM 993 N N . HIS A 1 125 ? -8.147 2.296 25.210 1.00 92.44 125 HIS A N 1
ATOM 994 C CA . HIS A 1 125 ? -6.977 3.169 25.323 1.00 92.44 125 HIS A CA 1
ATOM 995 C C . HIS A 1 125 ? -6.092 2.811 26.524 1.00 92.44 125 HIS A C 1
ATOM 997 O O . HIS A 1 125 ? -4.864 2.791 26.391 1.00 92.44 125 HIS A O 1
ATOM 1003 N N . ALA A 1 126 ? -6.684 2.508 27.681 1.00 93.00 126 ALA A N 1
ATOM 1004 C CA . ALA A 1 126 ? -5.956 2.096 28.878 1.00 93.00 126 ALA A CA 1
ATOM 1005 C C . ALA A 1 126 ? -5.210 0.771 28.655 1.00 93.00 126 ALA A C 1
ATOM 1007 O O . ALA A 1 126 ? -4.020 0.672 28.958 1.00 93.00 126 ALA A O 1
ATOM 1008 N N . GLN A 1 127 ? -5.862 -0.215 28.033 1.00 91.00 127 GLN A N 1
ATOM 1009 C CA . GLN A 1 127 ? -5.243 -1.490 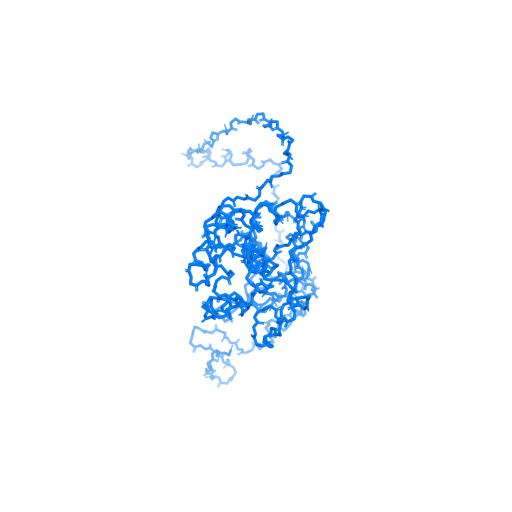27.667 1.00 91.00 127 GLN A CA 1
ATOM 1010 C C . GLN A 1 127 ? -4.053 -1.305 26.718 1.00 91.00 127 GLN A C 1
ATOM 1012 O O . GLN A 1 127 ? -3.006 -1.927 26.911 1.00 91.00 127 GLN A O 1
ATOM 1017 N N . ARG A 1 128 ? -4.159 -0.403 25.735 1.00 87.06 128 ARG A N 1
ATOM 1018 C CA . ARG A 1 128 ? -3.044 -0.080 24.834 1.00 87.06 128 ARG A CA 1
ATOM 1019 C C . ARG A 1 128 ? -1.864 0.577 25.544 1.00 87.06 128 ARG A C 1
ATOM 1021 O O . ARG A 1 128 ? -0.723 0.260 25.219 1.00 87.06 128 ARG A O 1
ATOM 1028 N N . LYS A 1 129 ? -2.111 1.463 26.516 1.00 86.19 129 LYS A N 1
ATOM 1029 C CA . LYS A 1 129 ? -1.043 2.057 27.346 1.00 86.19 129 LYS A CA 1
ATOM 1030 C C . LYS A 1 129 ? -0.292 0.999 28.160 1.00 86.19 129 LYS A C 1
ATOM 1032 O O . LYS A 1 129 ? 0.886 1.175 28.434 1.00 86.19 129 LYS A O 1
ATOM 1037 N N . GLN A 1 130 ? -0.951 -0.111 28.490 1.00 86.69 130 GLN A N 1
ATOM 1038 C CA . GLN A 1 130 ? -0.346 -1.282 29.135 1.00 86.69 130 GLN A CA 1
ATOM 1039 C C . GLN A 1 130 ? 0.340 -2.243 28.140 1.00 86.69 130 GLN A C 1
ATOM 1041 O O . GLN A 1 130 ? 0.725 -3.344 28.520 1.00 86.69 130 GLN A O 1
ATOM 1046 N N . GLY A 1 131 ? 0.465 -1.873 26.861 1.00 83.69 131 GLY A N 1
ATOM 1047 C CA . GLY A 1 131 ? 1.112 -2.694 25.833 1.00 83.69 131 GLY A CA 1
ATOM 1048 C C . GLY A 1 131 ? 0.229 -3.791 25.229 1.00 83.69 131 GLY A C 1
ATOM 1049 O O . GLY A 1 131 ? 0.720 -4.598 24.439 1.00 83.69 131 GLY A O 1
ATOM 1050 N N . LYS A 1 132 ? -1.073 -3.841 25.550 1.00 86.06 132 LYS A N 1
ATOM 1051 C CA . LYS A 1 132 ? -1.988 -4.808 24.926 1.00 86.06 132 LYS A CA 1
ATOM 1052 C C . LYS A 1 132 ? -2.269 -4.415 23.478 1.00 86.06 132 LYS A C 1
ATOM 1054 O O . LYS A 1 132 ? -2.583 -3.264 23.170 1.00 86.06 132 LYS A O 1
ATOM 1059 N N . SER A 1 133 ? -2.160 -5.398 22.589 1.00 84.75 133 SER A N 1
ATOM 1060 C CA . SER A 1 133 ? -2.450 -5.230 21.165 1.00 84.75 133 SER A CA 1
ATOM 1061 C C . SER A 1 133 ? -3.961 -5.153 20.900 1.00 84.75 133 SER A C 1
ATOM 1063 O O . SER A 1 133 ? -4.745 -5.641 21.719 1.00 84.75 133 SER A O 1
ATOM 1065 N N . PRO A 1 134 ? -4.387 -4.569 19.763 1.00 90.56 134 PRO A N 1
ATOM 1066 C CA . PRO A 1 134 ? -5.780 -4.619 19.326 1.00 90.56 134 PRO A CA 1
ATOM 1067 C C . PRO A 1 134 ? -6.286 -6.059 19.230 1.00 90.56 134 PRO A C 1
ATOM 1069 O O . PRO A 1 134 ? -5.508 -6.967 18.920 1.00 90.56 134 PRO A O 1
ATOM 1072 N N . HIS A 1 135 ? -7.581 -6.270 19.464 1.00 94.06 135 HIS A N 1
ATOM 1073 C CA . HIS A 1 135 ? -8.158 -7.610 19.397 1.00 94.06 135 HIS A CA 1
ATOM 1074 C C . HIS A 1 135 ? -7.957 -8.260 18.019 1.00 94.06 135 HIS A C 1
ATOM 1076 O O . HIS A 1 135 ? -8.244 -7.658 16.980 1.00 94.06 135 HIS A O 1
ATOM 1082 N N . LEU A 1 136 ? -7.475 -9.505 18.036 1.00 93.44 136 LEU A N 1
ATOM 1083 C CA . LEU A 1 136 ? -7.236 -10.331 16.852 1.00 93.44 136 LEU A CA 1
ATOM 1084 C C . LEU A 1 136 ? -8.501 -11.111 16.483 1.00 93.44 136 LEU A C 1
ATOM 1086 O O . LEU A 1 136 ? -9.171 -11.614 17.384 1.00 93.44 136 LEU A O 1
ATOM 1090 N N . CYS A 1 137 ? -8.785 -11.279 15.189 1.00 92.81 137 CYS A N 1
ATOM 1091 C CA . CYS A 1 137 ? -9.954 -12.036 14.718 1.00 92.81 137 CYS A CA 1
ATOM 1092 C C . CYS A 1 137 ? -9.986 -13.460 15.290 1.00 92.81 137 CYS A C 1
ATOM 1094 O O . CYS A 1 137 ? -11.029 -13.897 15.773 1.00 92.81 137 CYS A O 1
ATOM 1096 N N . ASP A 1 138 ? -8.830 -14.132 15.325 1.00 90.25 138 ASP A N 1
ATOM 1097 C CA . ASP A 1 138 ? -8.695 -15.496 15.847 1.00 90.25 138 ASP A CA 1
ATOM 1098 C C . ASP A 1 138 ? -9.098 -15.584 17.329 1.00 90.25 138 ASP A C 1
ATOM 1100 O O . ASP A 1 138 ? -9.826 -16.489 17.724 1.00 90.25 138 ASP A O 1
ATOM 1104 N N . ASN A 1 139 ? -8.699 -14.598 18.143 1.00 91.62 139 ASN A N 1
ATOM 1105 C CA . ASN A 1 139 ? -9.014 -14.566 19.577 1.00 91.62 139 ASN A CA 1
ATOM 1106 C C . ASN A 1 139 ? -10.487 -14.226 19.852 1.00 91.62 139 ASN A C 1
ATOM 1108 O O . ASN A 1 139 ? -11.008 -14.583 20.904 1.00 91.62 139 ASN A O 1
ATOM 1112 N N . ILE A 1 140 ? -11.143 -13.513 18.933 1.00 90.25 140 ILE A N 1
ATOM 1113 C CA . ILE A 1 140 ? -12.576 -13.187 19.011 1.00 90.25 140 ILE A CA 1
ATOM 1114 C C . ILE A 1 140 ? -13.429 -14.363 18.494 1.00 90.25 140 ILE A C 1
ATOM 1116 O O . ILE A 1 140 ? -14.631 -14.419 18.746 1.00 90.25 140 ILE A O 1
ATOM 1120 N N . GLY A 1 141 ? -12.826 -15.309 17.765 1.00 93.12 141 GLY A N 1
ATOM 1121 C CA . GLY A 1 141 ? -13.535 -16.400 17.098 1.00 93.12 141 GLY A CA 1
ATOM 1122 C C . GLY A 1 141 ? -14.239 -15.968 15.809 1.00 93.12 141 GLY A C 1
ATOM 1123 O O . GLY A 1 141 ? -15.244 -16.569 15.437 1.00 93.12 141 GLY A O 1
ATOM 1124 N N . PHE A 1 142 ? -13.751 -14.919 15.134 1.00 94.81 142 PHE A N 1
ATOM 1125 C CA . PHE A 1 142 ? -14.278 -14.497 13.836 1.00 94.81 142 PHE A CA 1
ATOM 1126 C C . PHE A 1 142 ? -13.486 -15.134 12.689 1.00 94.81 142 PHE A C 1
ATOM 1128 O O . PHE A 1 142 ? -12.309 -14.827 12.481 1.00 94.81 142 PHE A O 1
ATOM 1135 N N . ALA A 1 143 ? -14.148 -15.983 11.902 1.00 93.06 143 ALA A N 1
ATOM 1136 C CA . ALA A 1 143 ? -13.562 -16.604 10.720 1.00 93.06 143 ALA A CA 1
ATOM 1137 C C . ALA A 1 143 ? -13.558 -15.623 9.534 1.00 93.06 143 ALA A C 1
ATOM 1139 O O . ALA A 1 143 ? -14.544 -15.489 8.812 1.00 93.06 143 ALA A O 1
ATOM 1140 N N . CYS A 1 144 ? -12.439 -14.920 9.338 1.00 92.12 144 CYS A N 1
ATOM 1141 C CA . CYS A 1 144 ? -12.273 -14.011 8.201 1.00 92.12 144 CYS A CA 1
ATOM 1142 C C . CYS A 1 144 ? -12.274 -14.793 6.867 1.00 92.12 144 CYS A C 1
ATOM 1144 O O . CYS A 1 144 ? -11.497 -15.748 6.763 1.00 92.12 144 CYS A O 1
ATOM 1146 N N . PRO A 1 145 ? -13.078 -14.405 5.856 1.00 92.88 145 PRO A N 1
ATOM 1147 C CA . PRO A 1 145 ? -13.107 -15.092 4.563 1.00 92.88 145 PRO A CA 1
ATOM 1148 C C . PRO A 1 145 ? -11.766 -15.020 3.812 1.00 92.88 145 PRO A C 1
ATOM 1150 O O . PRO A 1 145 ? -11.053 -14.019 3.893 1.00 92.88 145 PRO A O 1
ATOM 1153 N N . GLU A 1 146 ? -11.421 -16.076 3.069 1.00 89.94 146 GLU A N 1
ATOM 1154 C CA . GLU A 1 146 ? -10.112 -16.228 2.402 1.00 89.94 146 GLU A CA 1
ATOM 1155 C C . GLU A 1 146 ? -9.870 -15.224 1.260 1.00 89.94 146 GLU A C 1
ATOM 1157 O O . GLU A 1 146 ? -8.734 -14.847 0.971 1.00 89.94 146 GLU A O 1
ATOM 1162 N N . ASP A 1 147 ? -10.931 -14.743 0.620 1.00 89.12 147 ASP A N 1
ATOM 1163 C CA . ASP A 1 147 ? -10.869 -13.783 -0.481 1.00 89.12 147 ASP A CA 1
ATOM 1164 C C . ASP A 1 147 ? -10.668 -12.328 -0.018 1.00 89.12 147 ASP A C 1
ATOM 1166 O O . ASP A 1 147 ? -10.281 -11.471 -0.827 1.00 89.12 147 ASP A O 1
ATOM 1170 N N . TYR A 1 148 ? -10.848 -12.050 1.276 1.00 88.50 148 TYR A N 1
ATOM 1171 C CA . TYR A 1 148 ? -10.665 -10.721 1.850 1.00 88.50 148 TYR A CA 1
ATOM 1172 C C . TYR A 1 148 ? -9.190 -10.333 1.993 1.00 88.50 148 TYR A C 1
ATOM 1174 O O . TYR A 1 148 ? -8.304 -11.148 2.263 1.00 88.50 148 TYR A O 1
ATOM 1182 N N . LEU A 1 149 ? -8.931 -9.024 1.887 1.00 86.94 149 LEU A N 1
ATOM 1183 C CA . LEU A 1 149 ? -7.583 -8.450 1.941 1.00 86.94 149 LEU A CA 1
ATOM 1184 C C . LEU A 1 149 ? -6.810 -8.846 3.205 1.00 86.94 149 LEU A C 1
ATOM 1186 O O . LEU A 1 149 ? -5.616 -9.110 3.125 1.00 86.94 149 LEU A O 1
ATOM 1190 N N . ALA A 1 150 ? -7.471 -8.942 4.364 1.00 89.75 150 ALA A N 1
ATOM 1191 C CA . ALA A 1 150 ? -6.802 -9.344 5.601 1.00 89.75 150 ALA A CA 1
ATOM 1192 C C . ALA A 1 150 ? -6.113 -10.716 5.479 1.00 89.75 150 ALA A C 1
ATOM 1194 O O . ALA A 1 150 ? -4.967 -10.851 5.901 1.00 89.75 150 ALA A O 1
ATOM 1195 N N . LYS A 1 151 ? -6.776 -11.703 4.859 1.00 89.19 151 LYS A N 1
ATOM 1196 C CA . LYS A 1 151 ? -6.239 -13.058 4.665 1.00 89.19 151 LYS A CA 1
ATOM 1197 C C . LYS A 1 151 ? -5.125 -13.089 3.631 1.00 89.19 151 LYS A C 1
ATOM 1199 O O . LYS A 1 151 ? -4.038 -13.572 3.939 1.00 89.19 151 LYS A O 1
ATOM 1204 N N . LYS A 1 152 ? -5.345 -12.459 2.472 1.00 88.38 152 LYS A N 1
ATOM 1205 C CA . LYS A 1 152 ? -4.333 -12.313 1.406 1.00 88.38 152 LYS A CA 1
ATOM 1206 C C . LYS A 1 152 ? -3.023 -11.689 1.896 1.00 88.38 152 LYS A C 1
ATOM 1208 O O . LYS A 1 152 ? -1.970 -11.948 1.331 1.00 88.38 152 LYS A O 1
ATOM 1213 N N . LEU A 1 153 ? -3.095 -10.868 2.942 1.00 85.25 153 LEU A N 1
ATOM 1214 C CA . LEU A 1 153 ? -1.975 -10.081 3.460 1.00 85.25 153 LEU A CA 1
ATOM 1215 C C . LEU A 1 153 ? -1.484 -10.572 4.829 1.00 85.25 153 LEU A C 1
ATOM 1217 O O . LEU A 1 153 ? -0.657 -9.910 5.452 1.00 85.25 153 LEU A O 1
ATOM 1221 N N . GLY A 1 154 ? -1.996 -11.709 5.318 1.00 88.44 154 GLY A N 1
ATOM 1222 C CA . GLY A 1 154 ? -1.574 -12.319 6.583 1.00 88.44 154 GLY A CA 1
ATOM 1223 C C . GLY A 1 154 ? -1.858 -11.473 7.833 1.00 88.44 154 GLY A C 1
ATOM 1224 O O . GLY A 1 154 ? -1.180 -11.616 8.852 1.00 88.44 154 GLY A O 1
ATOM 1225 N N . LEU A 1 155 ? -2.838 -10.570 7.774 1.00 89.56 155 LEU A N 1
ATOM 1226 C CA . LEU A 1 155 ? -3.166 -9.635 8.848 1.00 89.56 155 LEU A CA 1
ATOM 1227 C C . LEU A 1 155 ? -4.166 -10.239 9.834 1.00 89.56 155 LEU A C 1
ATOM 1229 O O . LEU A 1 155 ? -5.234 -10.712 9.455 1.00 89.56 155 LEU A O 1
ATOM 1233 N N . LYS A 1 156 ? -3.830 -10.158 11.125 1.00 89.62 156 LYS A N 1
ATOM 1234 C CA . LYS A 1 156 ? -4.566 -10.844 12.201 1.00 89.62 156 LYS A CA 1
ATOM 1235 C C . LYS A 1 156 ? -5.596 -9.982 12.933 1.00 89.62 156 LYS A C 1
ATOM 1237 O O . LYS A 1 156 ? -6.400 -10.519 13.690 1.00 89.62 156 LYS A O 1
ATOM 1242 N N . SER A 1 157 ? -5.575 -8.660 12.749 1.00 93.19 157 SER A N 1
ATOM 1243 C CA . SER A 1 157 ? -6.531 -7.745 13.385 1.00 93.19 157 SER A CA 1
ATOM 1244 C C . SER A 1 157 ? -7.133 -6.746 12.396 1.00 93.19 157 SER A C 1
ATOM 1246 O O . SER A 1 157 ? -6.432 -6.289 11.483 1.00 93.19 157 SER A O 1
ATOM 1248 N N . PRO A 1 158 ? -8.401 -6.342 12.603 1.00 96.19 158 PRO A N 1
ATOM 1249 C CA . PRO A 1 158 ? -9.029 -5.257 11.854 1.00 96.19 158 PRO A CA 1
ATOM 1250 C C . PRO A 1 158 ? -8.187 -3.973 11.875 1.00 96.19 158 PRO A C 1
ATOM 1252 O O . PRO A 1 158 ? -7.891 -3.402 10.826 1.00 96.19 158 PRO A O 1
ATOM 1255 N N . ALA A 1 159 ? -7.705 -3.558 13.052 1.00 94.56 159 ALA A N 1
ATOM 1256 C CA . ALA A 1 159 ? -6.847 -2.382 13.176 1.00 94.56 159 ALA A CA 1
ATOM 1257 C C . ALA A 1 159 ? -5.518 -2.524 12.407 1.00 94.56 159 ALA A C 1
ATOM 1259 O O . ALA A 1 159 ? -5.036 -1.547 11.836 1.00 94.56 159 ALA A O 1
ATOM 1260 N N . GLY A 1 160 ? -4.939 -3.729 12.347 1.00 91.88 160 GLY A N 1
ATOM 1261 C CA . GLY A 1 160 ? -3.743 -4.004 11.548 1.00 91.88 160 GLY A CA 1
ATOM 1262 C C . GLY A 1 160 ? -3.983 -3.820 10.047 1.00 91.88 160 GLY A C 1
ATOM 1263 O O . GLY A 1 160 ? -3.166 -3.199 9.368 1.00 91.88 160 GLY A O 1
ATOM 1264 N N . LEU A 1 161 ? -5.132 -4.281 9.537 1.00 93.81 161 LEU A N 1
ATOM 1265 C CA . LEU A 1 161 ? -5.538 -4.057 8.145 1.00 93.81 161 LEU A CA 1
ATOM 1266 C C . LEU A 1 161 ? -5.675 -2.572 7.821 1.00 93.81 161 LEU A C 1
ATOM 1268 O O . LEU A 1 161 ? -5.089 -2.098 6.849 1.00 93.81 161 LEU A O 1
ATOM 1272 N N . ALA A 1 162 ? -6.415 -1.844 8.650 1.00 94.75 162 ALA A N 1
ATOM 1273 C CA . ALA A 1 162 ? -6.626 -0.415 8.477 1.00 94.75 162 ALA A CA 1
ATOM 1274 C C . ALA A 1 162 ? -5.315 0.378 8.516 1.00 94.75 162 ALA A C 1
ATOM 1276 O O . ALA A 1 162 ? -5.095 1.247 7.677 1.00 94.75 162 ALA A O 1
ATOM 1277 N N . PHE A 1 163 ? -4.412 0.037 9.440 1.00 91.19 163 PHE A N 1
ATOM 1278 C CA . PHE A 1 163 ? -3.096 0.664 9.525 1.00 91.19 163 PHE A CA 1
ATOM 1279 C C . PHE A 1 163 ? -2.256 0.426 8.266 1.00 91.19 163 PHE A C 1
ATOM 1281 O O . PHE A 1 163 ? -1.629 1.364 7.771 1.00 91.19 163 PHE A O 1
ATOM 1288 N N . ARG A 1 164 ? -2.261 -0.802 7.730 1.00 88.69 164 ARG A N 1
ATOM 1289 C CA . ARG A 1 164 ? -1.525 -1.146 6.507 1.00 88.69 164 ARG A CA 1
ATOM 1290 C C . ARG A 1 164 ? -2.065 -0.370 5.305 1.00 88.69 164 ARG A C 1
ATOM 1292 O O . ARG A 1 164 ? -1.294 0.284 4.618 1.00 88.69 164 ARG A O 1
ATOM 1299 N N . LEU A 1 165 ? -3.384 -0.369 5.108 1.00 92.31 165 LEU A N 1
ATOM 1300 C CA . LEU A 1 165 ? -4.024 0.318 3.979 1.00 92.31 165 LEU A CA 1
ATOM 1301 C C . LEU A 1 165 ? -3.898 1.849 4.054 1.00 92.31 165 LEU A C 1
ATOM 1303 O O . LEU A 1 165 ? -3.732 2.499 3.028 1.00 92.31 165 LEU A O 1
ATOM 1307 N N . ALA A 1 166 ? -3.966 2.437 5.252 1.00 91.56 166 ALA A N 1
ATOM 1308 C CA . ALA A 1 166 ? -3.749 3.874 5.423 1.00 91.56 166 ALA A CA 1
ATOM 1309 C C . ALA A 1 166 ? -2.291 4.270 5.195 1.00 91.56 166 ALA A C 1
ATOM 1311 O O . ALA A 1 166 ? -2.024 5.310 4.602 1.00 91.56 166 ALA A O 1
ATOM 1312 N N . THR A 1 167 ? -1.350 3.426 5.630 1.00 86.19 167 THR A N 1
ATOM 1313 C CA . THR A 1 167 ? 0.076 3.607 5.331 1.00 86.19 167 THR A CA 1
ATOM 1314 C C . THR A 1 167 ? 0.321 3.589 3.825 1.00 86.19 167 THR A C 1
ATOM 1316 O O . THR A 1 167 ? 0.990 4.484 3.320 1.00 86.19 167 THR A O 1
ATOM 1319 N N . GLU A 1 168 ? -0.272 2.629 3.110 1.00 87.19 168 GLU A N 1
ATOM 1320 C CA . GLU A 1 168 ? -0.171 2.537 1.650 1.00 87.19 168 GLU A CA 1
ATOM 1321 C C . GLU A 1 168 ? -0.752 3.771 0.943 1.00 87.19 168 GLU A C 1
ATOM 1323 O O . GLU A 1 168 ? -0.157 4.248 -0.019 1.00 87.19 168 GLU A O 1
ATOM 1328 N N . GLU A 1 169 ? -1.875 4.320 1.419 1.00 88.50 169 GLU A N 1
ATOM 1329 C CA . GLU A 1 169 ? -2.476 5.527 0.829 1.00 88.50 169 GLU A CA 1
ATOM 1330 C C . GLU A 1 169 ? -1.687 6.807 1.141 1.00 88.50 169 GLU A C 1
ATOM 1332 O O . GLU A 1 169 ? -1.570 7.676 0.282 1.00 88.50 169 GLU A O 1
ATOM 1337 N N . GLU A 1 170 ? -1.146 6.951 2.354 1.00 84.00 170 GLU A N 1
ATOM 1338 C CA . GLU A 1 170 ? -0.446 8.181 2.749 1.00 84.00 170 GLU A CA 1
ATOM 1339 C C . GLU A 1 170 ? 1.012 8.221 2.274 1.00 84.00 170 GLU A C 1
ATOM 1341 O O . GLU A 1 170 ? 1.506 9.286 1.903 1.00 84.00 170 GLU A O 1
ATOM 1346 N N . TYR A 1 171 ? 1.703 7.080 2.298 1.00 81.00 171 TYR A N 1
ATOM 1347 C CA . TYR A 1 171 ? 3.150 7.005 2.079 1.00 81.00 171 TYR A CA 1
ATOM 1348 C C . TYR A 1 171 ? 3.545 6.161 0.862 1.00 81.00 171 TYR A C 1
ATOM 1350 O O . TYR A 1 171 ? 4.705 6.197 0.455 1.00 81.00 171 TYR A O 1
ATOM 1358 N N . GLY A 1 172 ? 2.602 5.438 0.257 1.00 86.06 172 GLY A N 1
ATOM 1359 C CA . GLY A 1 172 ? 2.860 4.537 -0.861 1.00 86.06 172 GLY A CA 1
ATOM 1360 C C . GLY A 1 172 ? 3.169 3.101 -0.428 1.00 86.06 172 GLY A C 1
ATOM 1361 O O . GLY A 1 172 ? 3.365 2.788 0.745 1.00 86.06 172 GLY A O 1
ATOM 1362 N N . ILE A 1 173 ? 3.210 2.199 -1.408 1.00 87.25 173 ILE A N 1
ATOM 1363 C CA . ILE A 1 173 ? 3.312 0.742 -1.198 1.00 87.25 173 ILE A CA 1
ATOM 1364 C C . ILE A 1 173 ? 4.733 0.228 -0.931 1.00 87.25 173 ILE A C 1
ATOM 1366 O O . ILE A 1 173 ? 4.903 -0.972 -0.695 1.00 87.25 173 ILE A O 1
ATOM 1370 N N . TYR A 1 174 ? 5.728 1.112 -1.023 1.00 91.75 174 TYR A N 1
ATOM 1371 C CA . TYR A 1 174 ? 7.154 0.803 -0.888 1.00 91.75 174 TYR A CA 1
ATOM 1372 C C . TYR A 1 174 ? 7.698 1.140 0.499 1.00 91.75 174 TYR A C 1
ATOM 1374 O O . TYR A 1 174 ? 8.875 0.936 0.753 1.00 91.75 174 TYR A O 1
ATOM 1382 N N . LEU A 1 175 ? 6.874 1.682 1.398 1.00 89.69 175 LEU A N 1
ATOM 1383 C CA . LEU A 1 175 ? 7.306 2.068 2.735 1.00 89.69 175 LEU A CA 1
ATOM 1384 C C . LEU A 1 175 ? 6.608 1.219 3.788 1.00 89.69 175 LEU A C 1
ATOM 1386 O O . LEU A 1 175 ? 5.391 1.029 3.758 1.00 89.69 175 LEU A O 1
ATOM 1390 N N . TYR A 1 176 ? 7.379 0.749 4.762 1.00 82.06 176 TYR A N 1
ATOM 1391 C CA . TYR A 1 176 ? 6.850 0.066 5.934 1.00 82.06 176 TYR A CA 1
ATOM 1392 C C . TYR A 1 176 ? 7.505 0.590 7.208 1.00 82.06 176 TYR A C 1
ATOM 1394 O O . TYR A 1 176 ? 8.555 1.229 7.182 1.00 82.06 176 TYR A O 1
ATOM 1402 N N . LYS A 1 177 ? 6.856 0.341 8.346 1.00 79.00 177 LYS A N 1
ATOM 1403 C CA . LYS A 1 177 ? 7.345 0.768 9.655 1.00 79.00 177 LYS A CA 1
ATOM 1404 C C . LYS A 1 177 ? 7.487 -0.429 10.581 1.00 79.00 177 LYS A C 1
ATOM 1406 O O . LYS A 1 177 ? 6.536 -1.191 10.749 1.00 79.00 177 LYS A O 1
ATOM 1411 N N . ASP A 1 178 ? 8.642 -0.548 11.220 1.00 78.75 178 ASP A N 1
ATOM 1412 C CA . ASP A 1 178 ? 8.894 -1.526 12.271 1.00 78.75 178 ASP A CA 1
ATOM 1413 C C . ASP A 1 178 ? 9.273 -0.840 13.601 1.00 78.75 178 ASP A C 1
ATOM 1415 O O . ASP A 1 178 ? 8.967 0.333 13.833 1.00 78.75 178 ASP A O 1
ATOM 1419 N N . LYS A 1 179 ? 9.899 -1.594 14.512 1.00 74.25 179 LYS A N 1
ATOM 1420 C CA . LYS A 1 179 ? 10.324 -1.113 15.837 1.00 74.25 179 LYS A CA 1
ATOM 1421 C C . LYS A 1 179 ? 11.455 -0.080 15.768 1.00 74.25 179 LYS A C 1
ATOM 1423 O O . LYS A 1 179 ? 11.610 0.702 16.698 1.00 74.25 179 LYS A O 1
ATOM 1428 N N . THR A 1 180 ? 12.260 -0.126 14.712 1.00 80.06 180 THR A N 1
ATOM 1429 C CA . THR A 1 180 ? 13.467 0.688 14.518 1.00 80.06 180 THR A CA 1
ATOM 1430 C C . THR A 1 180 ? 13.191 1.943 13.698 1.00 80.06 180 THR A C 1
ATOM 1432 O O . THR A 1 180 ? 13.894 2.937 13.855 1.00 80.06 180 THR A O 1
ATOM 1435 N N . GLY A 1 181 ? 12.136 1.947 12.881 1.00 83.69 181 GLY A N 1
ATOM 1436 C CA . GLY A 1 181 ? 11.747 3.133 12.134 1.00 83.69 181 GLY A CA 1
ATOM 1437 C C . GLY A 1 181 ? 10.967 2.827 10.868 1.00 83.69 181 GLY A C 1
ATOM 1438 O O . GLY A 1 181 ? 10.334 1.782 10.737 1.00 83.69 181 GLY A O 1
ATOM 1439 N N . TRP A 1 182 ? 10.976 3.805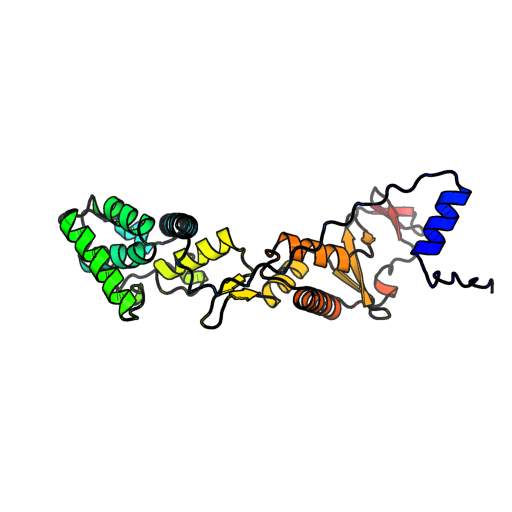 9.967 1.00 86.81 182 TRP A N 1
ATOM 1440 C CA . TRP A 1 182 ? 10.489 3.654 8.601 1.00 86.81 182 TRP A CA 1
ATOM 1441 C C . TRP A 1 182 ? 11.587 3.065 7.725 1.00 86.81 182 TRP A C 1
ATOM 1443 O O . TRP A 1 182 ? 12.740 3.468 7.853 1.00 86.81 182 TRP A O 1
ATOM 1453 N N . HIS A 1 183 ? 11.196 2.179 6.817 1.00 89.19 183 HIS A N 1
ATOM 1454 C CA . HIS A 1 183 ? 12.084 1.478 5.899 1.00 89.19 183 HIS A CA 1
ATOM 1455 C C . HIS A 1 183 ? 11.512 1.488 4.488 1.00 89.19 183 HIS A C 1
ATOM 1457 O O . HIS A 1 183 ? 10.289 1.449 4.306 1.00 89.19 183 HIS A O 1
ATOM 1463 N N . LEU A 1 184 ? 12.416 1.514 3.512 1.00 92.88 184 LEU A N 1
ATOM 1464 C CA . LEU A 1 184 ? 12.121 1.324 2.101 1.00 92.88 184 LEU A CA 1
ATOM 1465 C C . LEU A 1 184 ? 12.160 -0.172 1.767 1.00 92.88 184 LEU A C 1
ATOM 1467 O O . LEU A 1 184 ? 13.157 -0.849 2.001 1.00 92.88 184 LEU A O 1
ATOM 1471 N N . ASP A 1 185 ? 11.080 -0.680 1.185 1.00 93.56 185 ASP A N 1
ATOM 1472 C CA . ASP A 1 185 ? 11.018 -2.000 0.562 1.00 93.56 185 ASP A CA 1
ATOM 1473 C C . ASP A 1 185 ? 11.636 -1.923 -0.841 1.00 93.56 185 ASP A C 1
ATOM 1475 O O . ASP A 1 185 ? 10.949 -1.832 -1.864 1.00 93.56 185 ASP A O 1
ATOM 1479 N N . LEU A 1 186 ? 12.970 -1.877 -0.860 1.00 95.06 186 LEU A N 1
ATOM 1480 C CA . LEU A 1 186 ? 13.768 -1.775 -2.077 1.00 95.06 186 LEU A CA 1
ATOM 1481 C C . LEU A 1 186 ? 13.514 -2.944 -3.045 1.00 95.06 186 LEU A C 1
ATOM 1483 O O . LEU A 1 186 ? 13.279 -2.663 -4.224 1.00 95.06 186 LEU A O 1
ATOM 1487 N N . PRO A 1 187 ? 13.491 -4.224 -2.605 1.00 95.25 187 PRO A N 1
ATOM 1488 C CA . PRO A 1 187 ? 13.215 -5.349 -3.500 1.00 95.25 187 PRO A CA 1
ATOM 1489 C C . PRO A 1 187 ? 11.880 -5.206 -4.231 1.00 95.25 187 PRO A C 1
ATOM 1491 O O . PRO A 1 187 ? 11.828 -5.354 -5.448 1.00 95.25 187 PRO A O 1
ATOM 1494 N N . LYS A 1 188 ? 10.815 -4.818 -3.520 1.00 93.38 188 LYS A N 1
ATOM 1495 C CA . LYS A 1 188 ? 9.499 -4.613 -4.132 1.00 93.38 188 LYS A CA 1
ATOM 1496 C C . LYS A 1 188 ? 9.493 -3.490 -5.168 1.00 93.38 188 LYS A C 1
ATOM 1498 O O . LYS A 1 188 ? 8.810 -3.599 -6.185 1.00 93.38 188 LYS A O 1
ATOM 1503 N N . LEU A 1 189 ? 10.225 -2.402 -4.921 1.00 95.94 189 LEU A N 1
ATOM 1504 C CA . LEU A 1 189 ? 10.355 -1.314 -5.891 1.00 95.94 189 LEU A CA 1
ATOM 1505 C C . LEU A 1 189 ? 11.101 -1.771 -7.152 1.00 95.94 189 LEU A C 1
ATOM 1507 O O . LEU A 1 189 ? 10.643 -1.485 -8.256 1.00 95.94 189 LEU A O 1
ATOM 1511 N N . VAL A 1 190 ? 12.194 -2.524 -6.997 1.00 97.31 190 VAL A N 1
ATOM 1512 C CA . VAL A 1 190 ? 12.940 -3.120 -8.119 1.00 97.31 190 VAL A CA 1
ATOM 1513 C C . VAL A 1 190 ? 12.055 -4.065 -8.934 1.00 97.31 190 VAL A C 1
ATOM 1515 O O . VAL A 1 190 ? 11.992 -3.929 -10.155 1.00 97.31 190 VAL A O 1
ATOM 1518 N N . ASP A 1 191 ? 11.350 -4.985 -8.273 1.00 94.12 191 ASP A N 1
ATOM 1519 C CA . ASP A 1 191 ? 10.483 -5.965 -8.935 1.00 94.12 191 ASP A CA 1
ATOM 1520 C C . ASP A 1 191 ? 9.375 -5.277 -9.742 1.00 94.12 191 ASP A C 1
ATOM 1522 O O . ASP A 1 191 ? 9.134 -5.629 -10.899 1.00 94.12 191 ASP A O 1
ATOM 1526 N N . ASN A 1 192 ? 8.748 -4.241 -9.173 1.00 94.75 192 ASN A N 1
ATOM 1527 C CA . ASN A 1 192 ? 7.734 -3.462 -9.877 1.00 94.75 192 ASN A CA 1
ATOM 1528 C C . ASN A 1 192 ? 8.321 -2.743 -11.101 1.00 94.75 192 ASN A C 1
ATOM 1530 O O . ASN A 1 192 ? 7.761 -2.857 -12.190 1.00 94.75 192 ASN A O 1
ATOM 1534 N N . LEU A 1 193 ? 9.473 -2.076 -10.966 1.00 96.00 193 LEU A N 1
ATOM 1535 C CA . LEU A 1 193 ? 10.137 -1.406 -12.092 1.00 96.00 193 LEU A CA 1
ATOM 1536 C C . LEU A 1 193 ? 10.497 -2.388 -13.219 1.00 96.00 193 LEU A C 1
ATOM 1538 O O . LEU A 1 193 ? 10.269 -2.081 -14.385 1.00 96.00 193 LEU A O 1
ATOM 1542 N N . LEU A 1 194 ? 11.003 -3.580 -12.892 1.00 93.69 194 LEU A N 1
ATOM 1543 C CA . LEU A 1 194 ? 11.307 -4.626 -13.878 1.00 93.69 194 LEU A CA 1
ATOM 1544 C C . LEU A 1 194 ? 10.055 -5.210 -14.544 1.00 93.69 194 LEU A C 1
ATOM 1546 O O . LEU A 1 194 ? 10.133 -5.690 -15.674 1.00 93.69 194 LEU A O 1
ATOM 1550 N N . SER A 1 195 ? 8.918 -5.208 -13.845 1.00 91.75 195 SER A N 1
ATOM 1551 C CA . SER A 1 195 ? 7.646 -5.687 -14.393 1.00 91.75 195 SER A CA 1
ATOM 1552 C C . SER A 1 195 ? 6.973 -4.668 -15.315 1.00 91.75 195 SER A C 1
ATOM 1554 O O . SER A 1 195 ? 6.303 -5.051 -16.271 1.00 91.75 195 SER A O 1
ATOM 1556 N N . GLU A 1 196 ? 7.157 -3.378 -15.034 1.00 92.62 196 GLU A N 1
ATOM 1557 C CA . GLU A 1 196 ? 6.503 -2.277 -15.742 1.00 92.62 196 GLU A CA 1
ATOM 1558 C C . GLU A 1 196 ? 7.318 -1.785 -16.944 1.00 92.62 196 GLU A C 1
ATOM 1560 O O . GLU A 1 196 ? 6.742 -1.327 -17.930 1.00 92.62 196 GLU A O 1
ATOM 1565 N N . TYR A 1 197 ? 8.646 -1.908 -16.888 1.00 93.69 197 TYR A N 1
ATOM 1566 C CA . TYR A 1 197 ? 9.558 -1.410 -17.913 1.00 93.69 197 TYR A CA 1
ATOM 1567 C C . TYR A 1 197 ? 10.456 -2.516 -18.470 1.00 93.69 197 TYR A C 1
ATOM 1569 O O . TYR A 1 197 ? 10.969 -3.374 -17.752 1.00 93.69 197 TYR A O 1
ATOM 1577 N N . SER A 1 198 ? 10.733 -2.450 -19.773 1.00 93.25 198 SER A N 1
ATOM 1578 C CA . SER A 1 198 ? 11.680 -3.354 -20.432 1.00 93.25 198 SER A CA 1
ATOM 1579 C C . SER A 1 198 ? 13.077 -2.740 -20.438 1.00 93.25 198 SER A C 1
ATOM 1581 O O . SER A 1 198 ? 13.498 -2.111 -21.413 1.00 93.25 198 SER A O 1
ATOM 1583 N N . PHE A 1 199 ? 13.801 -2.922 -19.334 1.00 95.62 199 PHE A N 1
ATOM 1584 C CA . PHE A 1 199 ? 15.202 -2.519 -19.237 1.00 95.62 199 PHE A CA 1
ATOM 1585 C C . PHE A 1 199 ? 16.143 -3.553 -19.872 1.00 95.62 199 PHE A C 1
ATOM 1587 O O . PHE A 1 199 ? 15.916 -4.772 -19.815 1.00 95.62 199 PHE A O 1
ATOM 1594 N N . LYS A 1 200 ? 17.229 -3.062 -20.474 1.00 95.56 200 LYS A N 1
ATOM 1595 C CA . LYS A 1 200 ? 18.350 -3.867 -20.971 1.00 95.56 200 LYS A CA 1
ATOM 1596 C C . LYS A 1 200 ? 19.665 -3.166 -20.692 1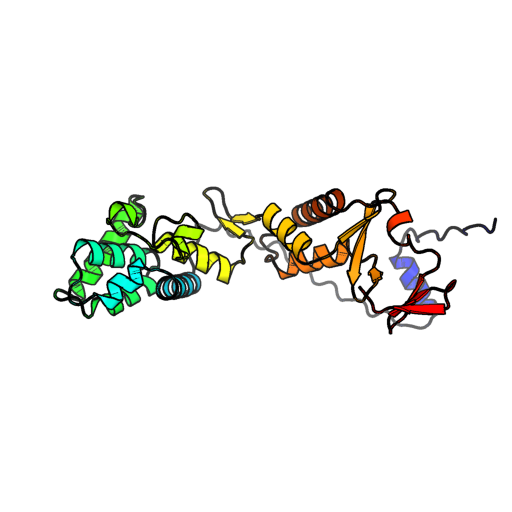.00 95.56 200 LYS A C 1
ATOM 1598 O O . LYS A 1 200 ? 19.857 -2.039 -21.129 1.00 95.56 200 LYS A O 1
ATOM 1603 N N . THR A 1 201 ? 20.606 -3.878 -20.088 1.00 96.88 201 THR A N 1
ATOM 1604 C CA . THR A 1 201 ? 21.928 -3.324 -19.781 1.00 96.88 201 THR A CA 1
ATOM 1605 C C . THR A 1 201 ? 23.000 -3.974 -20.635 1.00 96.88 201 THR A C 1
ATOM 1607 O O . THR A 1 201 ? 23.117 -5.200 -20.697 1.00 96.88 201 THR A O 1
ATOM 1610 N N . MET A 1 202 ? 23.805 -3.170 -21.320 1.00 94.62 202 MET A N 1
ATOM 1611 C CA . MET A 1 202 ? 24.925 -3.671 -22.108 1.00 94.62 202 MET A CA 1
ATOM 1612 C C . MET A 1 202 ? 26.000 -4.274 -21.197 1.00 94.62 202 MET A C 1
ATOM 1614 O O . MET A 1 202 ? 26.559 -3.607 -20.338 1.00 94.62 202 MET A O 1
ATOM 1618 N N . ARG A 1 203 ? 26.317 -5.561 -21.379 1.00 93.25 203 ARG A N 1
ATOM 1619 C CA . ARG A 1 203 ? 27.280 -6.270 -20.511 1.00 93.25 203 ARG A CA 1
ATOM 1620 C C . ARG A 1 203 ? 28.717 -5.726 -20.598 1.00 93.25 203 ARG A C 1
ATOM 1622 O O . ARG A 1 203 ? 29.512 -5.991 -19.707 1.00 93.25 203 ARG A O 1
ATOM 1629 N N . ASP A 1 204 ? 29.084 -5.063 -21.688 1.00 93.31 204 ASP A N 1
ATOM 1630 C CA . ASP A 1 204 ? 30.450 -4.597 -21.949 1.00 93.31 204 ASP A CA 1
ATOM 1631 C C . ASP A 1 204 ? 30.769 -3.216 -21.362 1.00 93.31 204 ASP A C 1
ATOM 1633 O O . ASP A 1 204 ? 31.931 -2.966 -21.054 1.00 93.31 204 ASP A O 1
ATOM 1637 N N . ASN A 1 205 ? 29.777 -2.336 -21.202 1.00 93.69 205 ASN A N 1
ATOM 1638 C CA . ASN A 1 205 ? 29.965 -0.978 -20.672 1.00 93.69 205 ASN A CA 1
ATOM 1639 C C . ASN A 1 205 ? 28.938 -0.566 -19.600 1.00 93.69 205 ASN A C 1
ATOM 1641 O O . ASN A 1 205 ? 28.985 0.573 -19.152 1.00 93.69 205 ASN A O 1
ATOM 1645 N N . GLU A 1 206 ? 28.024 -1.463 -19.225 1.00 93.81 206 GLU A N 1
ATOM 1646 C CA . GLU A 1 206 ? 26.937 -1.244 -18.258 1.00 93.81 206 GLU A CA 1
ATOM 1647 C C . GLU A 1 206 ? 25.941 -0.141 -18.636 1.00 93.81 206 GLU A C 1
ATOM 1649 O O . GLU A 1 206 ? 25.130 0.276 -17.822 1.00 93.81 206 GLU A O 1
ATOM 1654 N N . GLU A 1 207 ? 25.915 0.282 -19.900 1.00 95.38 207 GLU A N 1
ATOM 1655 C CA . GLU A 1 207 ? 24.948 1.274 -20.361 1.00 95.38 207 GLU A CA 1
ATOM 1656 C C . GLU A 1 207 ? 23.524 0.691 -20.318 1.00 95.38 207 GLU A C 1
ATOM 1658 O O . GLU A 1 207 ? 23.241 -0.351 -20.927 1.00 95.38 207 GLU A O 1
ATOM 1663 N N . CYS A 1 208 ? 22.643 1.346 -19.557 1.00 96.06 208 CYS A N 1
ATOM 1664 C CA . CYS A 1 208 ? 21.274 0.909 -19.299 1.00 96.06 208 CYS A CA 1
ATOM 1665 C C . CYS A 1 208 ? 20.276 1.564 -20.267 1.00 96.06 208 CYS A C 1
ATOM 1667 O O . CYS A 1 208 ? 20.141 2.789 -20.336 1.00 96.06 208 CYS A O 1
ATOM 1669 N N . PHE A 1 209 ? 19.539 0.726 -20.994 1.00 94.69 209 PHE A N 1
ATOM 1670 C CA . PHE A 1 209 ? 18.549 1.115 -21.991 1.00 94.69 209 PHE A CA 1
ATOM 1671 C C . PHE A 1 209 ? 17.134 0.800 -21.519 1.00 94.69 209 PHE A C 1
ATOM 1673 O O . PHE A 1 209 ? 16.903 -0.204 -20.844 1.00 94.69 209 PHE A O 1
ATOM 1680 N N . ILE A 1 210 ? 16.184 1.617 -21.961 1.00 93.44 210 ILE A N 1
ATOM 1681 C CA . ILE A 1 210 ? 14.743 1.414 -21.799 1.00 93.44 210 ILE A CA 1
ATOM 1682 C C . ILE A 1 210 ? 14.093 1.287 -23.177 1.00 93.44 210 ILE A C 1
ATOM 1684 O O . ILE A 1 210 ? 14.503 1.964 -24.119 1.00 93.44 210 ILE A O 1
ATOM 1688 N N . TYR A 1 211 ? 13.124 0.386 -23.311 1.00 85.94 211 TYR A N 1
ATOM 1689 C CA . TYR A 1 211 ? 12.336 0.247 -24.532 1.00 85.94 211 TYR A CA 1
ATOM 1690 C C . TYR A 1 211 ? 11.151 1.216 -24.528 1.00 85.94 211 TYR A C 1
ATOM 1692 O O . TYR A 1 211 ? 10.269 1.087 -23.680 1.00 85.94 211 TYR A O 1
ATOM 1700 N N . GLU A 1 212 ? 11.106 2.129 -25.493 1.00 82.56 212 GLU A N 1
ATOM 1701 C CA . GLU A 1 212 ? 9.977 3.035 -25.728 1.00 82.56 212 GLU A CA 1
ATOM 1702 C C . GLU A 1 212 ? 9.760 3.173 -27.240 1.00 82.56 212 GLU A C 1
ATOM 1704 O O . GLU A 1 212 ? 10.722 3.216 -28.007 1.00 82.56 212 GLU A O 1
ATOM 1709 N N . ASP A 1 213 ? 8.499 3.186 -27.679 1.00 78.69 213 ASP A N 1
ATOM 1710 C CA . ASP A 1 213 ? 8.103 3.411 -29.079 1.00 78.69 213 ASP A CA 1
ATOM 1711 C C . ASP A 1 213 ? 8.894 2.593 -30.120 1.00 78.69 213 ASP A C 1
ATOM 1713 O O . ASP A 1 213 ? 9.315 3.081 -31.170 1.00 78.69 213 ASP A O 1
ATOM 1717 N N . GLY A 1 214 ? 9.119 1.307 -29.833 1.00 74.25 214 GLY A N 1
ATOM 1718 C CA . GLY A 1 214 ? 9.783 0.396 -30.765 1.00 74.25 214 GLY A CA 1
ATOM 1719 C C . GLY A 1 214 ? 11.312 0.391 -30.693 1.00 74.25 214 GLY A C 1
ATOM 1720 O O . GLY A 1 214 ? 11.944 -0.422 -31.373 1.00 74.25 214 GLY A O 1
ATOM 1721 N N . VAL A 1 215 ? 11.932 1.267 -29.898 1.00 81.12 215 VAL A N 1
ATOM 1722 C CA . VAL A 1 215 ? 13.390 1.440 -29.849 1.00 81.12 215 VAL A CA 1
ATOM 1723 C C . VAL A 1 215 ? 13.940 1.390 -28.425 1.00 81.12 215 VAL A C 1
ATOM 1725 O O . VAL A 1 215 ? 13.305 1.806 -27.463 1.00 81.12 215 VAL A O 1
ATOM 1728 N N . TYR A 1 216 ? 15.166 0.881 -28.285 1.00 86.69 216 TYR A N 1
ATOM 1729 C CA . TYR A 1 216 ? 15.914 0.962 -27.031 1.00 86.69 216 TYR A CA 1
ATOM 1730 C C . TYR A 1 216 ? 16.663 2.294 -26.956 1.00 86.69 216 TYR A C 1
ATOM 1732 O O . TYR A 1 216 ? 17.573 2.538 -27.751 1.00 86.69 216 TYR A O 1
ATOM 1740 N N . MET A 1 217 ? 16.305 3.132 -25.986 1.00 89.81 217 MET A N 1
ATOM 1741 C CA . MET A 1 217 ? 16.919 4.440 -25.752 1.00 89.81 217 MET A CA 1
ATOM 1742 C C . MET A 1 217 ? 17.882 4.403 -24.559 1.00 89.81 217 MET A C 1
ATOM 1744 O O . MET A 1 217 ? 17.577 3.734 -23.567 1.00 89.81 217 MET A O 1
ATOM 1748 N N . PRO A 1 218 ? 19.016 5.131 -24.600 1.00 93.81 218 PRO A N 1
ATOM 1749 C CA . PRO A 1 218 ? 20.007 5.185 -23.518 1.00 93.81 218 PRO A CA 1
ATOM 1750 C C . PRO A 1 218 ? 19.541 6.104 -22.371 1.00 93.81 218 PRO A C 1
ATOM 1752 O O . PRO A 1 218 ? 20.218 7.055 -21.989 1.00 93.81 218 PRO A O 1
ATOM 1755 N N . LEU A 1 219 ? 18.334 5.856 -21.862 1.00 95.12 219 LEU A N 1
ATOM 1756 C CA . LEU A 1 219 ? 17.681 6.634 -20.806 1.00 95.12 219 LEU A CA 1
ATOM 1757 C C . LEU A 1 219 ? 17.343 5.784 -19.574 1.00 95.12 219 LEU A C 1
ATOM 1759 O O . LEU A 1 219 ? 16.729 6.298 -18.646 1.00 95.12 219 LEU A O 1
ATOM 1763 N N . GLY A 1 220 ? 17.769 4.515 -19.523 1.00 96.19 220 GLY A N 1
ATOM 1764 C CA . GLY A 1 220 ? 17.360 3.572 -18.478 1.00 96.19 220 GLY A CA 1
ATOM 1765 C C . GLY A 1 220 ? 17.625 4.092 -17.065 1.00 96.19 220 GLY A C 1
ATOM 1766 O O . GLY A 1 220 ? 16.705 4.176 -16.256 1.00 96.19 220 GLY A O 1
ATOM 1767 N N . GLU A 1 221 ? 18.850 4.545 -16.786 1.00 97.75 221 GLU A N 1
ATOM 1768 C CA . GLU A 1 221 ? 19.186 5.148 -15.489 1.00 97.75 221 GLU A CA 1
ATOM 1769 C C . GLU A 1 221 ? 18.357 6.397 -15.162 1.00 97.75 221 GLU A C 1
ATOM 1771 O O . GLU A 1 221 ? 17.970 6.598 -14.010 1.00 97.75 221 GLU A O 1
ATOM 1776 N N . ALA A 1 222 ? 18.127 7.269 -16.149 1.00 97.56 222 ALA A N 1
ATOM 1777 C CA . ALA A 1 222 ? 17.383 8.508 -15.946 1.00 97.56 222 ALA A CA 1
ATOM 1778 C C . ALA A 1 222 ? 15.922 8.204 -15.592 1.00 97.56 222 ALA A C 1
ATOM 1780 O O . ALA A 1 222 ? 15.412 8.752 -14.614 1.00 97.56 222 ALA A O 1
ATOM 1781 N N . THR A 1 223 ? 15.298 7.265 -16.310 1.00 97.56 223 THR A N 1
ATOM 1782 C CA . THR A 1 223 ? 13.935 6.809 -16.029 1.00 97.56 223 THR A CA 1
ATOM 1783 C C . THR A 1 223 ? 13.838 6.157 -14.653 1.00 97.56 223 THR A C 1
ATOM 1785 O O . THR A 1 223 ? 12.930 6.485 -13.896 1.00 97.56 223 THR A O 1
ATOM 1788 N N . ILE A 1 224 ? 14.793 5.301 -14.268 1.00 98.12 224 ILE A N 1
ATOM 1789 C CA . ILE A 1 224 ? 14.807 4.688 -12.927 1.00 98.12 224 ILE A CA 1
ATOM 1790 C C . ILE A 1 224 ? 14.861 5.768 -11.837 1.00 98.12 224 ILE A C 1
ATOM 1792 O O . ILE A 1 224 ? 14.076 5.728 -10.891 1.00 98.12 224 ILE A O 1
ATOM 1796 N N . LYS A 1 225 ? 15.750 6.764 -11.974 1.00 98.06 225 LYS A N 1
ATOM 1797 C CA . LYS A 1 225 ? 15.867 7.884 -11.021 1.00 98.06 225 LYS A CA 1
ATOM 1798 C C . LYS A 1 225 ? 14.556 8.666 -10.911 1.00 98.06 225 LYS A C 1
ATOM 1800 O O . LYS A 1 225 ? 14.112 8.958 -9.802 1.00 98.06 225 LYS A O 1
ATOM 1805 N N . GLU A 1 226 ? 13.936 8.985 -12.045 1.00 97.12 226 GLU A N 1
ATOM 1806 C CA . GLU A 1 226 ? 12.672 9.721 -12.095 1.00 97.12 226 GLU A CA 1
ATOM 1807 C C . GLU A 1 226 ? 11.522 8.934 -11.449 1.00 97.12 226 GLU A C 1
ATOM 1809 O O . GLU A 1 226 ? 10.775 9.479 -10.635 1.00 97.12 226 GLU A O 1
ATOM 1814 N N . GLU A 1 227 ? 11.400 7.644 -11.756 1.00 96.88 227 GLU A N 1
ATOM 1815 C CA . GLU A 1 227 ? 10.346 6.787 -11.213 1.00 96.88 227 GLU A CA 1
ATOM 1816 C C . GLU A 1 227 ? 10.497 6.547 -9.708 1.00 96.88 227 GLU A C 1
ATOM 1818 O O . GLU A 1 227 ? 9.504 6.581 -8.979 1.00 96.88 227 GLU A O 1
ATOM 1823 N N . CYS A 1 228 ? 11.725 6.396 -9.208 1.00 96.19 228 CYS A N 1
ATOM 1824 C CA . CYS A 1 228 ? 12.003 6.332 -7.773 1.00 96.19 228 CYS A CA 1
ATOM 1825 C C . CYS A 1 228 ? 11.501 7.587 -7.034 1.00 96.19 228 CYS A C 1
ATOM 1827 O O . CYS A 1 228 ? 10.790 7.476 -6.034 1.00 96.19 228 CYS A O 1
ATOM 1829 N N . GLU A 1 229 ? 11.811 8.777 -7.555 1.00 94.06 229 GLU A N 1
ATOM 1830 C CA . GLU A 1 229 ? 11.414 10.073 -6.979 1.00 94.06 229 GLU A CA 1
ATOM 1831 C C . GLU A 1 229 ? 9.905 10.352 -7.087 1.00 94.06 229 GLU A C 1
ATOM 1833 O O . GLU A 1 229 ? 9.328 11.027 -6.230 1.00 94.06 229 GLU A O 1
ATOM 1838 N N . LYS A 1 230 ? 9.239 9.827 -8.124 1.00 93.38 230 LYS A N 1
ATOM 1839 C CA . LYS A 1 230 ? 7.774 9.898 -8.263 1.00 93.38 230 LYS A CA 1
ATOM 1840 C C . LYS A 1 230 ? 7.054 9.002 -7.256 1.00 93.38 230 LYS A C 1
ATOM 1842 O O . LYS A 1 230 ? 5.997 9.374 -6.750 1.00 93.38 230 LYS A O 1
ATOM 1847 N N . ARG A 1 231 ? 7.591 7.805 -7.008 1.00 91.94 231 ARG A N 1
ATOM 1848 C CA . ARG A 1 231 ? 6.916 6.734 -6.257 1.00 91.94 231 ARG A CA 1
ATOM 1849 C C . ARG A 1 231 ? 7.179 6.779 -4.761 1.00 91.94 231 ARG A C 1
ATOM 1851 O O . ARG A 1 231 ? 6.331 6.329 -3.989 1.00 91.94 231 ARG A O 1
ATOM 1858 N N . VAL A 1 232 ? 8.341 7.283 -4.351 1.00 92.00 232 VAL A N 1
ATOM 1859 C CA . VAL A 1 232 ? 8.758 7.311 -2.950 1.00 92.00 232 VAL A CA 1
ATOM 1860 C C . VAL A 1 232 ? 8.980 8.756 -2.512 1.00 92.00 232 VAL A C 1
ATOM 1862 O O . VAL A 1 232 ? 9.755 9.478 -3.138 1.00 92.00 232 VAL A O 1
ATOM 1865 N N . PRO A 1 233 ? 8.346 9.217 -1.418 1.00 89.44 233 PRO A N 1
ATOM 1866 C CA . PRO A 1 233 ? 8.598 10.558 -0.917 1.00 89.44 233 PRO A CA 1
ATOM 1867 C C . PRO A 1 233 ? 10.083 10.759 -0.585 1.00 89.44 233 PRO A C 1
ATOM 1869 O O . PRO A 1 233 ? 10.652 9.978 0.174 1.00 89.44 233 PRO A O 1
ATOM 1872 N N . LYS A 1 234 ? 10.668 11.876 -1.043 1.00 89.38 234 LYS A N 1
ATOM 1873 C CA . LYS A 1 234 ? 12.079 12.300 -0.846 1.00 89.38 234 LYS A CA 1
ATOM 1874 C C . LYS A 1 234 ? 12.658 12.132 0.558 1.00 89.38 234 LYS A C 1
ATOM 1876 O O . LYS A 1 234 ? 13.865 12.077 0.744 1.00 89.38 234 LYS A O 1
ATOM 1881 N N . LYS A 1 235 ? 11.799 12.118 1.574 1.00 88.44 235 LYS A N 1
ATOM 1882 C CA . LYS A 1 235 ? 12.195 11.904 2.967 1.00 88.44 235 LYS A CA 1
ATOM 1883 C C . LYS A 1 235 ? 12.701 10.477 3.232 1.00 88.44 235 LYS A C 1
ATOM 1885 O O . LYS A 1 235 ? 13.438 10.288 4.193 1.00 88.44 235 LYS A O 1
ATOM 1890 N N . PHE A 1 236 ? 12.264 9.502 2.439 1.00 89.88 236 PHE A N 1
ATOM 1891 C CA . PHE A 1 236 ? 12.459 8.070 2.676 1.00 89.88 236 PHE A CA 1
ATOM 1892 C C . PHE A 1 236 ? 13.276 7.372 1.587 1.00 89.88 236 PHE A C 1
ATOM 1894 O O . PHE A 1 236 ? 13.412 6.156 1.630 1.00 89.88 236 PHE A O 1
ATOM 1901 N N . ILE A 1 237 ? 13.785 8.124 0.612 1.00 94.00 237 ILE A N 1
ATOM 1902 C CA . ILE A 1 237 ? 14.661 7.607 -0.432 1.00 94.00 237 ILE A CA 1
ATOM 1903 C C . ILE A 1 237 ? 15.866 8.528 -0.567 1.00 94.00 237 ILE A C 1
ATOM 1905 O O . ILE A 1 237 ? 15.737 9.751 -0.657 1.00 94.00 237 ILE A O 1
ATOM 1909 N N . HIS A 1 238 ? 17.050 7.939 -0.531 1.00 94.69 238 HIS A N 1
ATOM 1910 C CA . HIS A 1 238 ? 18.317 8.638 -0.617 1.00 94.69 238 HIS A CA 1
ATOM 1911 C C . HIS A 1 238 ? 19.085 8.212 -1.867 1.00 94.69 238 HIS A C 1
ATOM 1913 O O . HIS A 1 238 ? 18.794 7.211 -2.516 1.00 94.69 238 HIS A O 1
ATOM 1919 N N . THR A 1 239 ? 20.133 8.965 -2.197 1.00 96.25 239 THR A N 1
ATOM 1920 C CA . THR A 1 239 ? 20.974 8.677 -3.366 1.00 96.25 239 THR A CA 1
ATOM 1921 C C . THR A 1 239 ? 21.581 7.272 -3.331 1.00 96.25 239 THR A C 1
ATOM 1923 O O . THR A 1 239 ? 21.733 6.658 -4.381 1.00 96.25 239 THR A O 1
ATOM 1926 N N . HIS A 1 240 ? 21.914 6.747 -2.146 1.00 96.50 240 HIS A N 1
ATOM 1927 C CA . HIS A 1 240 ? 22.448 5.389 -2.033 1.00 96.50 240 HIS A CA 1
ATOM 1928 C C . HIS A 1 240 ? 21.398 4.325 -2.381 1.00 96.50 240 HIS A C 1
ATOM 1930 O O . HIS A 1 240 ? 21.729 3.415 -3.133 1.00 96.50 240 HIS A O 1
ATOM 1936 N N . ASP A 1 241 ? 20.146 4.493 -1.939 1.00 97.19 241 ASP A N 1
ATOM 1937 C CA . ASP A 1 241 ? 19.037 3.594 -2.283 1.00 97.19 241 ASP A CA 1
ATOM 1938 C C . ASP A 1 241 ? 18.797 3.574 -3.797 1.00 97.19 241 ASP A C 1
ATOM 1940 O O . ASP A 1 241 ? 18.677 2.518 -4.410 1.00 97.19 241 ASP A O 1
ATOM 1944 N N . ILE A 1 242 ? 18.784 4.753 -4.431 1.00 97.62 242 ILE A N 1
ATOM 1945 C CA . ILE A 1 242 ? 18.597 4.880 -5.885 1.00 97.62 242 ILE A CA 1
ATOM 1946 C C . ILE A 1 242 ? 19.721 4.166 -6.643 1.00 97.62 242 ILE A C 1
ATOM 1948 O O . ILE A 1 242 ? 19.455 3.443 -7.601 1.00 97.62 242 ILE A O 1
ATOM 1952 N N . ASN A 1 243 ? 20.972 4.335 -6.211 1.00 97.62 243 ASN A N 1
ATOM 1953 C CA . ASN A 1 243 ? 22.111 3.657 -6.830 1.00 97.62 243 ASN A CA 1
ATOM 1954 C C . ASN A 1 243 ? 22.042 2.134 -6.644 1.00 97.62 243 ASN A C 1
ATOM 1956 O O . ASN A 1 243 ? 22.405 1.384 -7.550 1.00 97.62 243 ASN A O 1
ATOM 1960 N N . GLU A 1 244 ? 21.562 1.668 -5.491 1.00 98.19 244 GLU A N 1
ATOM 1961 C CA . GLU A 1 244 ? 21.340 0.247 -5.237 1.00 98.19 244 GLU A CA 1
ATOM 1962 C C . GLU A 1 244 ? 20.251 -0.316 -6.165 1.00 98.19 244 GLU A C 1
ATOM 1964 O O . GLU A 1 244 ? 20.486 -1.334 -6.822 1.00 98.19 244 GLU A O 1
ATOM 1969 N N . ILE A 1 245 ? 19.122 0.386 -6.314 1.00 98.38 245 ILE A N 1
ATOM 1970 C CA . ILE A 1 245 ? 18.031 0.037 -7.243 1.00 98.38 245 ILE A CA 1
ATOM 1971 C C . ILE A 1 245 ? 18.543 -0.066 -8.683 1.00 98.38 245 ILE A C 1
ATOM 1973 O O . ILE A 1 245 ? 18.316 -1.088 -9.334 1.00 98.38 245 ILE A O 1
ATOM 1977 N N . ILE A 1 246 ? 19.266 0.952 -9.166 1.00 98.38 246 ILE A N 1
ATOM 1978 C CA . ILE A 1 246 ? 19.875 0.956 -10.507 1.00 98.38 246 ILE A CA 1
ATOM 1979 C C . ILE A 1 246 ? 20.751 -0.283 -10.682 1.00 98.38 246 ILE A C 1
ATOM 1981 O O . ILE A 1 246 ? 20.541 -1.063 -11.610 1.00 98.38 246 ILE A O 1
ATOM 1985 N N . GLY A 1 247 ? 21.662 -0.526 -9.738 1.00 98.00 247 GLY A N 1
ATOM 1986 C CA . GLY A 1 247 ? 22.559 -1.671 -9.809 1.00 98.00 247 GLY A CA 1
ATOM 1987 C C . GLY A 1 247 ? 21.823 -3.016 -9.804 1.00 98.00 247 GLY A C 1
ATOM 1988 O O . GLY A 1 247 ? 22.242 -3.949 -10.490 1.00 98.00 247 GLY A O 1
ATOM 1989 N N . HIS A 1 248 ? 20.728 -3.156 -9.050 1.00 98.19 248 HIS A N 1
ATOM 1990 C CA . HIS A 1 248 ? 19.910 -4.372 -9.080 1.00 98.19 248 HIS A CA 1
ATOM 1991 C C . HIS A 1 248 ? 19.245 -4.590 -10.440 1.00 98.19 248 HIS A C 1
ATOM 1993 O O . HIS A 1 248 ? 19.286 -5.711 -10.956 1.00 98.19 248 HIS A O 1
ATOM 1999 N N . ILE A 1 249 ? 18.676 -3.539 -11.031 1.00 97.94 249 ILE A N 1
ATOM 2000 C CA . ILE A 1 249 ? 18.040 -3.602 -12.352 1.00 97.94 249 ILE A CA 1
ATOM 2001 C C . ILE A 1 249 ? 19.077 -3.952 -13.422 1.00 97.94 249 ILE A C 1
ATOM 2003 O O . ILE A 1 249 ? 18.864 -4.878 -14.206 1.00 97.94 249 ILE A O 1
ATOM 2007 N N . GLU A 1 250 ? 20.232 -3.294 -13.419 1.00 97.94 250 GLU A N 1
ATOM 2008 C CA . GLU A 1 250 ? 21.304 -3.535 -14.388 1.00 97.94 250 GLU A CA 1
ATOM 2009 C C . GLU A 1 250 ? 21.814 -4.974 -14.345 1.00 97.94 250 GLU A C 1
ATOM 2011 O O . GLU A 1 250 ? 21.840 -5.676 -15.364 1.00 97.94 250 GLU A O 1
ATOM 2016 N N . ARG A 1 251 ? 22.129 -5.467 -13.141 1.00 97.25 251 ARG A N 1
ATOM 2017 C CA . ARG A 1 251 ? 22.603 -6.844 -12.953 1.00 97.25 251 ARG A CA 1
ATOM 2018 C C . ARG A 1 251 ? 21.564 -7.889 -13.350 1.00 97.25 251 ARG A C 1
ATOM 2020 O O . ARG A 1 251 ? 21.936 -8.984 -13.775 1.00 97.25 251 ARG A O 1
ATOM 2027 N N . SER A 1 252 ? 20.282 -7.546 -13.255 1.00 95.75 252 SER A N 1
ATOM 2028 C CA . SER A 1 252 ? 19.168 -8.423 -13.630 1.00 95.75 252 SER A CA 1
ATOM 2029 C C . SER A 1 252 ? 18.851 -8.396 -15.129 1.00 95.75 252 SER A C 1
ATOM 2031 O O . SER A 1 252 ? 18.133 -9.268 -15.618 1.00 95.75 252 SER A O 1
ATOM 2033 N N . THR A 1 253 ? 19.392 -7.434 -15.887 1.00 96.06 253 THR A N 1
ATOM 2034 C CA . THR A 1 253 ? 18.984 -7.166 -17.279 1.00 96.06 253 THR A CA 1
ATOM 2035 C C . THR A 1 253 ? 20.133 -7.177 -18.291 1.00 96.06 253 THR A C 1
ATOM 2037 O O . THR A 1 253 ? 19.956 -6.758 -19.440 1.00 96.06 253 THR A O 1
ATOM 2040 N N . TYR A 1 254 ? 21.298 -7.722 -17.920 1.00 96.56 254 TYR A N 1
ATOM 2041 C CA . TYR A 1 254 ? 22.448 -7.799 -18.819 1.00 96.56 254 TYR A CA 1
ATOM 2042 C C . TYR A 1 254 ? 22.161 -8.515 -20.141 1.00 96.56 254 TYR A C 1
ATOM 2044 O O . TYR A 1 254 ? 21.701 -9.660 -20.199 1.00 96.56 254 TYR A O 1
ATOM 2052 N N . VAL A 1 255 ? 22.605 -7.888 -21.222 1.00 93.88 255 VAL A N 1
ATOM 2053 C CA . VAL A 1 255 ? 22.534 -8.415 -22.575 1.00 93.88 255 VAL A CA 1
ATOM 2054 C C . VAL A 1 255 ? 23.824 -8.088 -23.338 1.00 93.88 255 VAL A C 1
ATOM 2056 O O . VAL A 1 255 ? 24.486 -7.078 -23.110 1.00 93.88 255 VAL A O 1
ATOM 2059 N N . LYS A 1 256 ? 24.240 -8.980 -24.244 1.00 91.19 256 LYS A N 1
ATOM 2060 C CA . LYS A 1 256 ? 25.397 -8.719 -25.115 1.00 91.19 256 LYS A CA 1
ATOM 2061 C C . LYS A 1 256 ? 25.007 -7.706 -26.194 1.00 91.19 256 LYS A C 1
ATOM 2063 O O . LYS A 1 256 ? 23.958 -7.877 -26.811 1.00 91.19 256 LYS A O 1
ATOM 2068 N N . ARG A 1 257 ? 25.898 -6.759 -26.511 1.00 86.31 257 ARG A N 1
ATOM 2069 C CA . ARG A 1 257 ? 25.719 -5.742 -27.566 1.00 86.31 257 ARG A CA 1
ATOM 2070 C C . ARG A 1 257 ? 25.104 -6.265 -28.882 1.00 86.31 257 ARG A C 1
ATOM 2072 O O . ARG A 1 257 ? 24.168 -5.634 -29.363 1.00 86.31 257 ARG A O 1
ATOM 2079 N N . PRO A 1 258 ? 25.506 -7.428 -29.443 1.00 85.25 258 PRO A N 1
ATOM 2080 C CA . PRO A 1 258 ? 24.933 -7.918 -30.703 1.00 85.25 258 PRO A CA 1
ATOM 2081 C C . PRO A 1 258 ? 23.438 -8.261 -30.655 1.00 85.25 258 PRO A C 1
ATOM 2083 O O . PRO A 1 258 ? 22.822 -8.408 -31.702 1.00 85.25 258 PRO A O 1
ATOM 2086 N N . LYS A 1 259 ? 22.842 -8.418 -29.465 1.00 83.50 259 LYS A N 1
ATOM 2087 C CA . LYS A 1 259 ? 21.410 -8.717 -29.329 1.00 83.50 259 LYS A CA 1
ATOM 2088 C C . LYS A 1 259 ? 20.513 -7.480 -29.414 1.00 83.50 259 LYS A C 1
ATOM 2090 O O . LYS A 1 259 ? 19.324 -7.654 -29.631 1.00 83.50 259 LYS A O 1
ATOM 2095 N N . PHE A 1 260 ? 21.049 -6.267 -29.257 1.00 70.88 260 PHE A N 1
ATOM 2096 C CA . PHE A 1 260 ? 20.259 -5.040 -29.430 1.00 70.88 260 PHE A CA 1
ATOM 2097 C C . PHE A 1 260 ? 19.869 -4.800 -30.892 1.00 70.88 260 PHE A C 1
ATOM 2099 O O . PHE A 1 260 ? 18.832 -4.212 -31.163 1.00 70.88 260 PHE A O 1
ATOM 2106 N N . ASN A 1 261 ? 20.697 -5.269 -31.829 1.00 70.50 261 ASN A N 1
ATOM 2107 C CA . ASN A 1 261 ? 20.443 -5.181 -33.261 1.00 70.50 261 ASN A CA 1
ATOM 2108 C C . ASN A 1 261 ? 20.861 -6.494 -33.939 1.00 70.50 261 ASN A C 1
ATOM 2110 O O . ASN A 1 261 ? 21.826 -6.546 -34.704 1.00 70.50 261 ASN A O 1
ATOM 2114 N N . SER A 1 262 ? 20.185 -7.587 -33.575 1.00 70.62 262 SER A N 1
ATOM 2115 C CA . SER A 1 262 ? 20.439 -8.904 -34.173 1.00 70.62 262 SER A CA 1
ATOM 2116 C C . SER A 1 262 ? 20.010 -8.959 -35.640 1.00 70.62 262 SER A C 1
ATOM 2118 O O . SER A 1 262 ? 20.626 -9.656 -36.446 1.00 70.62 262 SER A O 1
ATOM 2120 N N . GLU A 1 263 ? 18.981 -8.192 -35.996 1.00 74.19 263 GLU A N 1
ATOM 2121 C CA . GLU A 1 263 ? 18.388 -8.163 -37.327 1.00 74.19 263 GLU A CA 1
ATOM 2122 C C . GLU A 1 263 ? 19.096 -7.147 -38.230 1.00 74.19 263 GLU A C 1
ATOM 2124 O O . GLU A 1 263 ? 18.579 -6.082 -38.551 1.00 74.19 263 GLU A O 1
ATOM 2129 N N . LYS A 1 264 ? 20.297 -7.508 -38.695 1.00 75.38 264 LYS A N 1
ATOM 2130 C CA . LYS A 1 264 ? 21.164 -6.666 -39.545 1.00 75.38 264 LYS A CA 1
ATOM 2131 C C . LYS A 1 264 ? 20.467 -6.059 -40.776 1.00 75.38 264 LYS A C 1
ATOM 2133 O O . LYS A 1 264 ? 20.924 -5.049 -41.307 1.00 75.38 264 LYS A O 1
ATOM 2138 N N . TRP A 1 265 ? 19.410 -6.705 -41.260 1.00 84.00 265 TRP A N 1
ATOM 2139 C CA . TRP A 1 265 ? 18.698 -6.346 -42.484 1.00 84.00 265 TRP A CA 1
ATOM 2140 C C . TRP A 1 265 ? 17.312 -5.755 -42.232 1.00 84.00 265 TRP A C 1
ATOM 2142 O O . TRP A 1 265 ? 16.566 -5.563 -43.187 1.00 84.00 265 TRP A O 1
ATOM 2152 N N . VAL A 1 266 ? 16.942 -5.496 -40.980 1.00 81.19 266 VAL A N 1
ATOM 2153 C CA . VAL A 1 266 ? 15.634 -4.944 -40.633 1.00 81.19 266 VAL A CA 1
ATOM 2154 C C . VAL A 1 266 ? 15.807 -3.499 -40.183 1.00 81.19 266 VAL A C 1
ATOM 2156 O O . VAL A 1 266 ? 16.551 -3.206 -39.254 1.00 81.19 266 VAL A O 1
ATOM 2159 N N . LEU A 1 267 ? 15.120 -2.589 -40.866 1.00 81.31 267 LEU A N 1
ATOM 2160 C CA . LEU A 1 267 ? 14.996 -1.191 -40.479 1.00 81.31 267 LEU A CA 1
ATOM 2161 C C . LEU A 1 267 ? 13.714 -1.019 -39.671 1.00 81.31 267 LEU A C 1
ATOM 2163 O O . LEU A 1 267 ? 12.645 -1.436 -40.115 1.00 81.31 267 LEU A O 1
ATOM 2167 N N . ASN A 1 268 ? 13.819 -0.388 -38.506 1.00 78.62 268 ASN A N 1
ATOM 2168 C CA . ASN A 1 268 ? 12.649 0.038 -37.752 1.00 78.62 268 ASN A CA 1
ATOM 2169 C C . ASN A 1 268 ? 12.128 1.363 -38.335 1.00 78.62 268 ASN A C 1
ATOM 2171 O O . ASN A 1 268 ? 12.806 2.384 -38.228 1.00 78.62 268 ASN A O 1
ATOM 2175 N N . LEU A 1 269 ? 10.974 1.324 -39.002 1.00 81.06 269 LEU A N 1
ATOM 2176 C CA . LEU A 1 269 ? 10.276 2.480 -39.571 1.00 81.06 269 LEU A CA 1
ATOM 2177 C C . LEU A 1 269 ? 9.016 2.775 -38.748 1.00 81.06 269 LEU A C 1
ATOM 2179 O O . LEU A 1 269 ? 8.498 1.890 -38.075 1.00 81.06 269 LEU A O 1
ATOM 2183 N N . GLU A 1 270 ? 8.462 3.984 -38.849 1.00 75.94 270 GLU A N 1
ATOM 2184 C CA . GLU A 1 270 ? 7.249 4.375 -38.103 1.00 75.94 270 GLU A CA 1
ATOM 2185 C C . GLU A 1 270 ? 6.042 3.456 -38.359 1.00 75.94 270 GLU A C 1
ATOM 2187 O O . GLU A 1 270 ? 5.211 3.259 -37.479 1.00 75.94 270 GLU A O 1
ATOM 2192 N N . ASN A 1 271 ? 5.941 2.868 -39.554 1.00 84.00 271 ASN A N 1
ATOM 2193 C CA . ASN A 1 271 ? 4.841 1.989 -39.953 1.00 84.00 271 ASN A CA 1
ATOM 2194 C C . ASN A 1 271 ? 5.184 0.489 -39.895 1.00 84.00 271 ASN A C 1
ATOM 2196 O O . ASN A 1 271 ? 4.402 -0.325 -40.392 1.00 84.00 271 ASN A O 1
ATOM 2200 N N . GLY A 1 272 ? 6.339 0.118 -39.332 1.00 80.94 272 GLY A N 1
ATOM 2201 C CA . GLY A 1 272 ? 6.719 -1.275 -39.124 1.00 80.94 272 GLY A CA 1
ATOM 2202 C C . GLY A 1 272 ? 8.203 -1.584 -39.333 1.00 80.94 272 GLY A C 1
ATOM 2203 O O . GLY A 1 272 ? 9.050 -0.720 -39.530 1.00 80.94 272 GLY A O 1
ATOM 2204 N N . LEU A 1 273 ? 8.519 -2.874 -39.315 1.00 82.25 273 LEU A N 1
ATOM 2205 C CA . LEU A 1 273 ? 9.851 -3.433 -39.501 1.00 82.25 273 LEU A CA 1
ATOM 2206 C C . LEU A 1 273 ? 10.072 -3.793 -40.977 1.00 82.25 273 LEU A C 1
ATOM 2208 O O . LEU A 1 273 ? 9.503 -4.766 -41.481 1.00 82.25 273 LEU A O 1
ATOM 2212 N N . TYR A 1 274 ? 10.897 -3.017 -41.682 1.00 85.38 274 TYR A N 1
ATOM 2213 C CA . TYR A 1 274 ? 11.197 -3.219 -43.101 1.00 85.38 274 TYR A CA 1
ATOM 2214 C C . TYR A 1 274 ? 12.460 -4.052 -43.299 1.00 85.38 274 TYR A C 1
ATOM 2216 O O . TYR A 1 274 ? 13.563 -3.630 -42.954 1.00 85.38 274 TYR A O 1
ATOM 2224 N N . ASN A 1 275 ? 12.321 -5.228 -43.901 1.00 88.25 275 ASN A N 1
ATOM 2225 C CA . ASN A 1 275 ? 13.452 -6.089 -44.212 1.00 88.25 275 ASN A CA 1
ATOM 2226 C C . ASN A 1 275 ? 14.038 -5.739 -45.592 1.00 88.25 275 ASN A C 1
ATOM 2228 O O . ASN A 1 275 ? 13.427 -6.016 -46.624 1.00 88.25 275 ASN A O 1
ATOM 2232 N N . ILE A 1 276 ? 15.256 -5.193 -45.619 1.00 87.69 276 ILE A N 1
ATOM 2233 C CA . ILE A 1 276 ? 15.906 -4.690 -46.839 1.00 87.69 276 ILE A CA 1
ATOM 2234 C C . ILE A 1 276 ? 16.315 -5.793 -47.825 1.00 87.69 276 ILE A C 1
ATOM 2236 O O . ILE A 1 276 ? 16.528 -5.502 -48.997 1.00 87.69 276 ILE A O 1
ATOM 2240 N N . GLN A 1 277 ? 16.429 -7.050 -47.381 1.00 89.31 277 GLN A N 1
ATOM 22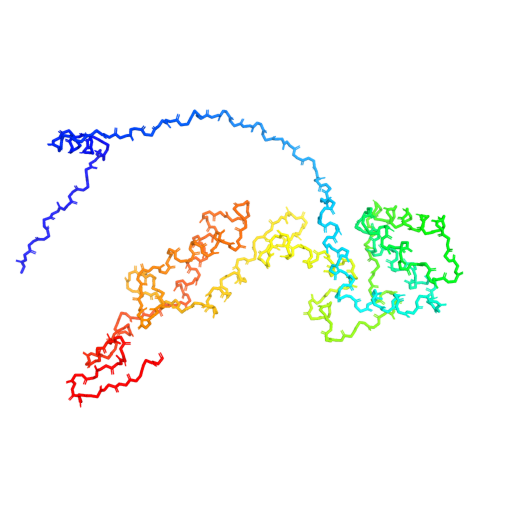41 C CA . GLN A 1 277 ? 16.737 -8.178 -48.270 1.00 89.31 277 GLN A CA 1
ATOM 2242 C C . GLN A 1 277 ? 15.495 -8.700 -48.992 1.00 89.31 277 GLN A C 1
ATOM 2244 O O . GLN A 1 277 ? 15.576 -9.117 -50.143 1.00 89.31 277 GLN A O 1
ATOM 2249 N N . THR A 1 278 ? 14.353 -8.710 -48.305 1.00 90.44 278 THR A N 1
ATOM 2250 C CA . THR A 1 278 ? 13.104 -9.290 -48.825 1.00 90.44 278 THR A CA 1
ATOM 2251 C C . THR A 1 278 ? 12.133 -8.248 -49.371 1.00 90.44 278 THR A C 1
ATOM 2253 O O . THR A 1 278 ? 11.187 -8.617 -50.062 1.00 90.44 278 THR A O 1
ATOM 2256 N N . GLY A 1 279 ? 12.332 -6.966 -49.048 1.00 89.44 279 GLY A N 1
ATOM 2257 C CA . GLY A 1 279 ? 11.425 -5.873 -49.400 1.00 89.44 279 GLY A CA 1
ATOM 2258 C C . GLY A 1 279 ? 10.090 -5.902 -48.648 1.00 89.44 279 GLY A C 1
ATOM 2259 O O . GLY A 1 279 ? 9.143 -5.238 -49.062 1.00 89.44 279 GLY A O 1
ATOM 2260 N N . LYS A 1 280 ? 9.976 -6.694 -47.573 1.00 91.50 280 LYS A N 1
ATOM 2261 C CA . LYS A 1 280 ? 8.735 -6.855 -46.801 1.00 91.50 280 LYS A CA 1
ATOM 2262 C C . LYS A 1 280 ? 8.691 -5.916 -45.600 1.00 91.50 280 LYS A C 1
ATOM 2264 O O . LYS A 1 280 ? 9.682 -5.787 -44.886 1.00 91.50 280 LYS A O 1
ATOM 2269 N N . LEU A 1 281 ? 7.518 -5.331 -45.359 1.00 88.88 281 LEU A N 1
ATOM 2270 C CA . LEU A 1 281 ? 7.192 -4.553 -44.165 1.00 88.88 281 LEU A CA 1
ATOM 2271 C C . LEU A 1 281 ? 6.308 -5.398 -43.238 1.00 88.88 281 LEU A C 1
ATOM 2273 O O . LEU A 1 281 ? 5.223 -5.815 -43.640 1.00 88.88 281 LEU A O 1
ATOM 2277 N N . ASN A 1 282 ? 6.777 -5.652 -42.018 1.00 83.50 282 ASN A N 1
ATOM 2278 C CA . ASN A 1 282 ? 6.026 -6.348 -40.971 1.00 83.50 282 ASN A CA 1
ATOM 2279 C C . ASN A 1 282 ? 5.554 -5.344 -39.906 1.00 83.50 282 ASN A C 1
ATOM 2281 O O . ASN A 1 282 ? 6.236 -4.342 -39.706 1.00 83.50 282 ASN A O 1
ATOM 2285 N N . PRO A 1 283 ? 4.440 -5.582 -39.194 1.00 80.62 283 PRO A N 1
ATOM 2286 C CA . PRO A 1 283 ? 4.054 -4.736 -38.063 1.00 80.62 283 PRO A CA 1
ATOM 2287 C C . PRO A 1 283 ? 5.113 -4.774 -36.947 1.00 80.62 283 PRO A C 1
ATOM 2289 O O . PRO A 1 283 ? 5.869 -5.744 -36.840 1.00 80.62 283 PRO A O 1
ATOM 2292 N N . HIS A 1 284 ? 5.166 -3.725 -36.117 1.00 71.50 284 HIS A N 1
ATOM 2293 C CA . HIS A 1 284 ? 5.940 -3.757 -34.872 1.00 71.50 284 HIS A CA 1
ATOM 2294 C C . HIS A 1 284 ? 5.419 -4.875 -33.964 1.00 71.50 284 HIS A C 1
ATOM 2296 O O . HIS A 1 284 ? 4.210 -5.102 -33.885 1.00 71.50 284 HIS A O 1
ATOM 2302 N N . THR A 1 285 ? 6.343 -5.592 -33.331 1.00 58.94 285 THR A N 1
ATOM 2303 C CA . THR A 1 285 ? 6.074 -6.668 -32.364 1.00 58.94 285 THR A CA 1
ATOM 2304 C C . THR A 1 285 ? 6.206 -6.176 -30.943 1.00 58.94 285 THR A C 1
ATOM 2306 O O . THR A 1 285 ? 7.205 -5.459 -30.706 1.00 58.94 285 THR A O 1
#